Protein AF-A0AA86SKH6-F1 (afdb_monomer)

Mean predicted aligned error: 12.09 Å

Organism: NCBI:txid92480

InterPro domains:
  IPR017853 Glycoside hydrolase superfamily [SSF51445] (15-190)

Structure (mmCIF, N/CA/C/O backbone):
data_AF-A0AA86SKH6-F1
#
_entry.id   AF-A0AA86SKH6-F1
#
loop_
_atom_site.group_PDB
_atom_site.id
_atom_site.type_symbol
_atom_site.label_atom_id
_atom_site.label_alt_id
_atom_site.label_comp_id
_atom_site.label_asym_id
_atom_site.label_entity_id
_atom_site.label_seq_id
_atom_site.pdbx_PDB_ins_code
_atom_site.Cartn_x
_atom_site.Cartn_y
_atom_site.Cartn_z
_atom_site.occupancy
_atom_site.B_iso_or_equiv
_atom_site.auth_seq_id
_atom_site.auth_comp_id
_atom_site.auth_asym_id
_atom_site.auth_atom_id
_atom_site.pdbx_PDB_model_num
ATOM 1 N N . MET A 1 1 ? -22.813 37.658 36.573 1.00 31.59 1 MET A N 1
ATOM 2 C CA . MET A 1 1 ? -22.778 36.331 37.228 1.00 31.59 1 MET A CA 1
ATOM 3 C C . MET A 1 1 ? -23.799 35.425 36.546 1.00 31.59 1 MET A C 1
ATOM 5 O O . MET A 1 1 ? -24.865 35.924 36.220 1.00 31.59 1 MET A O 1
ATOM 9 N N . ALA A 1 2 ? -23.434 34.144 36.385 1.00 27.92 2 ALA A N 1
ATOM 10 C CA . ALA A 1 2 ? -24.181 32.979 35.869 1.00 27.92 2 ALA A CA 1
ATOM 11 C C . ALA A 1 2 ? -24.250 32.728 34.332 1.00 27.92 2 ALA A C 1
ATOM 13 O O . ALA A 1 2 ? -24.636 33.584 33.546 1.00 27.92 2 ALA A O 1
ATOM 14 N N . LYS A 1 3 ? -23.859 31.493 33.968 1.00 25.16 3 LYS A N 1
ATOM 15 C CA . LYS A 1 3 ? -23.898 30.713 32.697 1.00 25.16 3 LYS A CA 1
ATOM 16 C C . LYS A 1 3 ? -24.824 29.481 32.986 1.00 25.16 3 LYS A C 1
ATOM 18 O O . LYS A 1 3 ? -25.046 29.240 34.172 1.00 25.16 3 LYS A O 1
ATOM 23 N N . PRO A 1 4 ? -25.119 28.527 32.071 1.00 53.44 4 PRO A N 1
ATOM 24 C CA . PRO A 1 4 ? -25.776 28.539 30.746 1.00 53.44 4 PRO A CA 1
ATOM 25 C C . PRO A 1 4 ? -26.903 27.456 30.615 1.00 53.44 4 PRO A C 1
ATOM 27 O O . PRO A 1 4 ? -27.043 26.610 31.489 1.00 53.44 4 PRO A O 1
ATOM 30 N N . GLN A 1 5 ? -27.657 27.417 29.503 1.00 28.27 5 GLN A N 1
ATOM 31 C CA . GLN A 1 5 ? -28.423 26.259 28.957 1.00 28.27 5 GLN A CA 1
ATOM 32 C C . GLN A 1 5 ? -29.084 26.731 27.641 1.00 28.27 5 GLN A C 1
ATOM 34 O O . GLN A 1 5 ? -29.619 27.830 27.622 1.00 28.27 5 GLN A O 1
ATOM 39 N N . GLY A 1 6 ? -29.110 26.050 26.497 1.00 26.70 6 GLY A N 1
ATOM 40 C CA . GLY A 1 6 ? -28.497 24.829 25.993 1.00 26.70 6 GLY A CA 1
ATOM 41 C C . GLY A 1 6 ? -28.597 24.901 24.458 1.00 26.70 6 GLY A C 1
ATOM 42 O O . GLY A 1 6 ? -29.575 25.418 23.922 1.00 26.70 6 GLY A O 1
ATOM 43 N N . SER A 1 7 ? -27.559 24.466 23.749 1.00 29.28 7 SER A N 1
ATOM 44 C CA . SER A 1 7 ? -27.509 24.451 22.286 1.00 29.28 7 SER A CA 1
ATOM 45 C C . SER A 1 7 ? -28.229 23.214 21.750 1.00 29.28 7 SER A C 1
ATOM 47 O O . SER A 1 7 ? -27.667 22.119 21.768 1.00 29.28 7 SER A O 1
ATOM 49 N N . THR A 1 8 ? -29.451 23.377 21.251 1.00 25.14 8 THR A N 1
ATOM 50 C CA . THR A 1 8 ? -30.013 22.451 20.266 1.00 25.14 8 THR A CA 1
ATOM 51 C C . THR A 1 8 ? -29.427 22.822 18.910 1.00 25.14 8 THR A C 1
ATOM 53 O O . THR A 1 8 ? -29.878 23.763 18.262 1.00 25.14 8 THR A O 1
ATOM 56 N N . TRP A 1 9 ? -28.382 22.108 18.495 1.00 27.41 9 TRP A N 1
ATOM 57 C CA . TRP A 1 9 ? -28.025 22.044 17.083 1.00 27.41 9 TRP A CA 1
ATOM 58 C C . TRP A 1 9 ? -29.103 21.204 16.399 1.00 27.41 9 TRP A C 1
ATOM 60 O O . TRP A 1 9 ? -29.008 19.980 16.345 1.00 27.41 9 TRP A O 1
ATOM 70 N N . GLU A 1 10 ? -30.168 21.854 15.933 1.00 26.39 10 GLU A N 1
ATOM 71 C CA . GLU A 1 10 ? -30.998 21.277 14.883 1.00 26.39 10 GLU A CA 1
ATOM 72 C C . GLU A 1 10 ? -30.096 21.133 13.660 1.00 26.39 10 GLU A C 1
ATOM 74 O O . GLU A 1 10 ? -29.759 22.100 12.976 1.00 26.39 10 GLU A O 1
ATOM 79 N N . ALA A 1 11 ? -29.620 19.907 13.451 1.00 26.59 11 ALA A N 1
ATOM 80 C CA . ALA A 1 11 ? -28.979 19.521 12.217 1.00 26.59 11 ALA A CA 1
ATOM 81 C C . ALA A 1 11 ? -29.963 19.820 11.084 1.00 26.59 11 ALA A C 1
ATOM 83 O O . ALA A 1 11 ? -31.058 19.257 11.032 1.00 26.59 11 ALA A O 1
ATOM 84 N N . ILE A 1 12 ? -29.571 20.717 10.183 1.00 30.25 12 ILE A N 1
ATOM 85 C CA . ILE A 1 12 ? -30.206 20.845 8.880 1.00 30.25 12 ILE A CA 1
ATOM 86 C C . ILE A 1 12 ? -30.081 19.466 8.226 1.00 30.25 12 ILE A C 1
ATOM 88 O O . ILE A 1 12 ? -29.006 19.064 7.785 1.00 30.25 12 ILE A O 1
ATOM 92 N N . VAL A 1 13 ? -31.177 18.710 8.215 1.00 42.34 13 VAL A N 1
ATOM 93 C CA . VAL A 1 13 ? -31.320 17.505 7.401 1.00 42.34 13 VAL A CA 1
ATOM 94 C C . VAL A 1 13 ? -31.318 17.981 5.948 1.00 42.34 13 VAL A C 1
ATOM 96 O O . VAL A 1 13 ? -32.333 18.442 5.434 1.00 42.34 13 VAL A O 1
ATOM 99 N N . GLY A 1 14 ? -30.145 17.952 5.317 1.00 35.25 14 GLY A N 1
ATOM 100 C CA . GLY A 1 14 ? -29.931 18.511 3.984 1.00 35.25 14 GLY A CA 1
ATOM 101 C C . GLY A 1 14 ? -28.543 18.188 3.439 1.00 35.25 14 GLY A C 1
ATOM 102 O O . GLY A 1 14 ? -27.719 19.086 3.338 1.00 35.25 14 GLY A O 1
ATOM 103 N N . ALA A 1 15 ? -28.347 16.904 3.108 1.00 39.19 15 ALA A N 1
ATOM 104 C CA . ALA A 1 15 ? -27.195 16.224 2.490 1.00 39.19 15 ALA A CA 1
ATOM 105 C C . ALA A 1 15 ? -26.604 15.187 3.453 1.00 39.19 15 ALA A C 1
ATOM 107 O O . ALA A 1 15 ? -25.668 15.458 4.202 1.00 39.19 15 ALA A O 1
ATOM 108 N N . GLY A 1 16 ? -27.173 13.976 3.442 1.00 42.72 16 GLY A N 1
ATOM 109 C CA . GLY A 1 16 ? -26.454 12.817 3.964 1.00 42.72 16 GLY A CA 1
ATOM 110 C C . GLY A 1 16 ? -25.074 12.768 3.311 1.00 42.72 16 GLY A C 1
ATOM 111 O O . GLY A 1 16 ? -24.949 13.103 2.134 1.00 42.72 16 GLY A O 1
ATOM 112 N N . ASN A 1 17 ? -24.054 12.429 4.095 1.00 55.75 17 ASN A N 1
ATOM 113 C CA . ASN A 1 17 ? -22.687 12.213 3.641 1.00 55.75 17 ASN A CA 1
ATOM 114 C C . ASN A 1 17 ? -22.670 11.551 2.249 1.00 55.75 17 ASN A C 1
ATOM 116 O O . ASN A 1 17 ? -23.008 10.378 2.116 1.00 55.75 17 ASN A O 1
ATOM 120 N N . LEU A 1 18 ? -22.308 12.310 1.211 1.00 65.25 18 LEU A N 1
ATOM 121 C CA . LEU A 1 18 ? -22.389 11.844 -0.176 1.00 65.25 18 LEU A CA 1
ATOM 122 C C . LEU A 1 18 ? -21.490 10.625 -0.435 1.00 65.25 18 LEU A C 1
ATOM 124 O O . LEU A 1 18 ? -21.747 9.888 -1.378 1.00 65.25 18 LEU A O 1
ATOM 128 N N . CYS A 1 19 ? -20.490 10.373 0.415 1.00 81.19 19 CYS A N 1
ATOM 129 C CA . CYS A 1 19 ? -19.577 9.241 0.283 1.00 81.19 19 CYS A CA 1
ATOM 130 C C . CYS A 1 19 ? -20.069 7.970 0.986 1.00 81.19 19 CYS A C 1
ATOM 132 O O . CYS A 1 19 ? -19.561 6.893 0.685 1.00 81.19 19 CYS A O 1
ATOM 134 N N . SER A 1 20 ? -21.084 8.033 1.862 1.00 84.25 20 SER A N 1
ATOM 135 C CA . SER A 1 20 ? -21.653 6.810 2.453 1.00 84.25 20 SER A CA 1
ATOM 136 C C . SER A 1 20 ? -22.392 5.949 1.425 1.00 84.25 20 SER A C 1
ATOM 138 O O . SER A 1 20 ? -22.657 4.780 1.681 1.00 84.25 20 SER A O 1
ATOM 140 N N . ILE A 1 21 ? -22.687 6.496 0.239 1.00 81.44 21 ILE A N 1
ATOM 141 C CA . ILE A 1 21 ? -23.193 5.726 -0.906 1.00 81.44 21 ILE A CA 1
ATOM 142 C C . ILE A 1 21 ? -22.227 4.602 -1.323 1.00 81.44 21 ILE A C 1
ATOM 144 O O . ILE A 1 21 ? -22.669 3.555 -1.802 1.00 81.44 21 ILE A O 1
ATOM 148 N N . LEU A 1 22 ? -20.924 4.788 -1.067 1.00 84.06 22 LEU A N 1
ATOM 149 C CA . LEU A 1 22 ? -19.873 3.826 -1.393 1.00 84.06 22 LEU A CA 1
ATOM 150 C C . LEU A 1 22 ? -19.924 2.571 -0.514 1.00 84.06 22 LEU A C 1
ATOM 152 O O . LEU A 1 22 ? -19.317 1.572 -0.882 1.00 84.06 22 LEU A O 1
ATOM 156 N N . GLU A 1 23 ? -20.664 2.564 0.604 1.00 87.56 23 GLU A N 1
ATOM 157 C CA . GLU A 1 23 ? -20.784 1.397 1.495 1.00 87.56 23 GLU A CA 1
ATOM 158 C C . GLU A 1 23 ? -21.165 0.125 0.722 1.00 87.56 23 GLU A C 1
ATOM 160 O O . GLU A 1 23 ? -20.566 -0.939 0.907 1.00 87.56 23 GLU A O 1
ATOM 165 N N . SER A 1 24 ? -22.141 0.245 -0.184 1.00 85.31 24 SER A N 1
ATOM 166 C CA . SER A 1 24 ? -22.633 -0.877 -0.989 1.00 85.31 24 SER A CA 1
ATOM 167 C C . SER A 1 24 ? -21.603 -1.375 -2.007 1.00 85.31 24 SER A C 1
ATOM 169 O O . SER A 1 24 ? -21.463 -2.583 -2.199 1.00 85.31 24 SER A O 1
ATOM 171 N N . GLU A 1 25 ? -20.839 -0.462 -2.607 1.00 83.44 25 GLU A N 1
ATOM 172 C CA . GLU A 1 25 ? -19.782 -0.776 -3.569 1.00 83.44 25 GLU A CA 1
ATOM 173 C C . GLU A 1 25 ? -18.590 -1.433 -2.870 1.00 83.44 25 GLU A C 1
ATOM 175 O O . GLU A 1 25 ? -18.125 -2.484 -3.305 1.00 83.44 25 GLU A O 1
ATOM 180 N N . ILE A 1 26 ? -18.159 -0.886 -1.731 1.00 84.44 26 ILE A N 1
ATOM 181 C CA . ILE A 1 26 ? -17.094 -1.446 -0.888 1.00 84.44 26 ILE A CA 1
ATOM 182 C C . ILE A 1 26 ? -17.461 -2.868 -0.464 1.00 84.44 26 ILE A C 1
ATOM 184 O O . ILE A 1 26 ? -16.681 -3.800 -0.673 1.00 84.44 26 ILE A O 1
ATOM 188 N N . THR A 1 27 ? -18.673 -3.050 0.068 1.00 87.69 27 THR A N 1
ATOM 189 C CA . THR A 1 27 ? -19.174 -4.367 0.483 1.00 87.69 27 THR A CA 1
ATOM 190 C C . THR A 1 27 ? -19.193 -5.333 -0.696 1.00 87.69 27 THR A C 1
ATOM 192 O O . THR A 1 27 ? -18.753 -6.476 -0.572 1.00 87.69 27 THR A O 1
ATOM 195 N N . TYR A 1 28 ? -19.649 -4.879 -1.866 1.00 83.06 28 TYR A N 1
ATOM 196 C CA . TYR A 1 28 ? -19.617 -5.685 -3.077 1.00 83.06 28 TYR A CA 1
ATOM 197 C C . TYR A 1 28 ? -18.186 -6.111 -3.435 1.00 83.06 28 TYR A C 1
ATOM 199 O O . TYR A 1 28 ? -17.947 -7.314 -3.547 1.00 83.06 28 TYR A O 1
ATOM 207 N N . CYS A 1 29 ? -17.217 -5.192 -3.529 1.00 81.56 29 CYS A N 1
ATOM 208 C CA . CYS A 1 29 ? -15.832 -5.540 -3.878 1.00 81.56 29 CYS A CA 1
ATOM 209 C C . CYS A 1 29 ? -15.240 -6.545 -2.862 1.00 81.56 29 CYS A C 1
ATOM 211 O O . CYS A 1 29 ? -14.670 -7.566 -3.260 1.00 81.56 29 C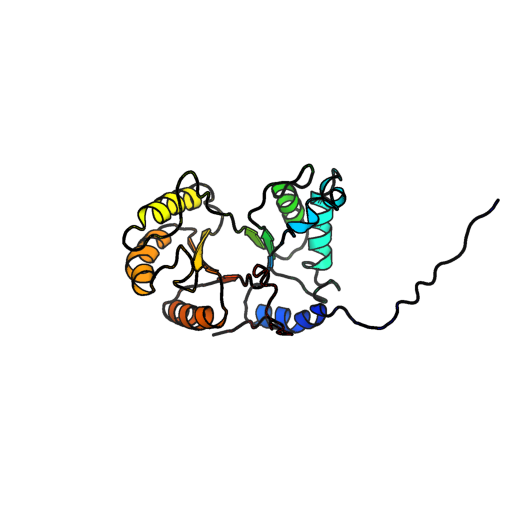YS A O 1
ATOM 213 N N . GLN A 1 30 ? -15.498 -6.359 -1.564 1.00 87.25 30 GLN A N 1
ATOM 214 C CA . GLN A 1 30 ? -15.071 -7.294 -0.515 1.00 87.25 30 GLN A CA 1
ATOM 215 C C . GLN A 1 30 ? -15.710 -8.687 -0.649 1.00 87.25 30 GLN A C 1
ATOM 217 O O . GLN A 1 30 ? -15.017 -9.696 -0.491 1.00 87.25 30 GLN A O 1
ATOM 222 N N . THR A 1 31 ? -16.996 -8.790 -1.020 1.00 86.12 31 THR A N 1
ATOM 223 C CA . THR A 1 31 ? -17.644 -10.098 -1.287 1.00 86.12 31 THR A CA 1
ATOM 224 C C . THR A 1 31 ? -17.013 -10.833 -2.469 1.00 86.12 31 THR A C 1
ATOM 226 O O . THR A 1 31 ? -16.999 -12.064 -2.500 1.00 86.12 31 THR A O 1
ATOM 229 N N . GLN A 1 32 ? -16.431 -10.086 -3.409 1.00 83.75 32 GLN A N 1
ATOM 230 C CA . GLN A 1 32 ? -15.678 -10.613 -4.548 1.00 83.75 32 GLN A CA 1
ATOM 231 C C . GLN A 1 32 ? -14.202 -10.874 -4.216 1.00 83.75 32 GLN A C 1
ATOM 233 O O . GLN A 1 32 ? -13.407 -11.149 -5.111 1.00 83.75 32 GLN A O 1
ATOM 238 N N . LYS A 1 33 ? -13.830 -10.836 -2.928 1.00 83.75 33 LYS A N 1
ATOM 239 C CA . LYS A 1 33 ? -12.462 -11.034 -2.423 1.00 83.75 33 LYS A CA 1
ATOM 240 C C . LYS A 1 33 ? -11.469 -9.965 -2.893 1.00 83.75 33 LYS A C 1
ATOM 242 O O . LYS A 1 33 ? -10.260 -10.186 -2.824 1.00 83.75 33 LYS A O 1
ATOM 247 N N . VAL A 1 34 ? -11.964 -8.808 -3.329 1.00 81.56 34 VAL A N 1
ATOM 248 C CA . VAL A 1 34 ? -11.144 -7.625 -3.590 1.00 81.56 34 VAL A CA 1
ATOM 249 C C . VAL A 1 34 ? -10.966 -6.884 -2.274 1.00 81.56 34 VAL A C 1
ATOM 251 O O . VAL A 1 34 ? -11.941 -6.541 -1.611 1.00 81.56 34 VAL A O 1
ATOM 254 N N . LYS A 1 35 ? -9.713 -6.646 -1.891 1.00 84.75 35 LYS A N 1
ATOM 255 C CA . LYS A 1 35 ? -9.405 -5.873 -0.689 1.00 84.75 35 LYS A CA 1
ATOM 256 C C . LYS A 1 35 ? -9.519 -4.386 -0.989 1.00 84.75 35 LYS A C 1
ATOM 258 O O . LYS A 1 35 ? -8.980 -3.929 -1.995 1.00 84.75 35 LYS A O 1
ATOM 263 N N . VAL A 1 36 ? -10.158 -3.639 -0.100 1.00 86.19 36 VAL A N 1
ATOM 264 C CA . VAL A 1 36 ? -10.361 -2.194 -0.244 1.00 86.19 36 VAL A CA 1
ATOM 265 C C . VAL A 1 36 ? -9.563 -1.457 0.824 1.00 86.19 36 VAL A C 1
ATOM 267 O O . VAL A 1 36 ? -9.743 -1.695 2.018 1.00 86.19 36 VAL A O 1
ATOM 270 N N . PHE A 1 37 ? -8.678 -0.563 0.391 1.00 90.88 37 PHE A N 1
ATOM 271 C CA . PHE A 1 37 ? -7.813 0.227 1.264 1.00 90.88 37 PHE A CA 1
ATOM 272 C C . PHE A 1 37 ? -8.212 1.699 1.211 1.00 90.88 37 PHE A C 1
ATOM 274 O O . PHE A 1 37 ? -8.594 2.202 0.155 1.00 90.88 37 PHE A O 1
ATOM 281 N N . LEU A 1 38 ? -8.070 2.401 2.335 1.00 90.56 38 LEU A N 1
ATOM 282 C CA . LEU A 1 38 ? -8.056 3.861 2.341 1.00 90.56 38 LEU A CA 1
ATOM 283 C C . LEU A 1 38 ? -6.618 4.334 2.132 1.00 90.56 38 LEU A C 1
ATOM 285 O O . LEU A 1 38 ? -5.774 4.092 2.992 1.00 90.56 38 LEU A O 1
ATOM 289 N N . SER A 1 39 ? -6.348 5.024 1.025 1.00 86.31 39 SER A N 1
ATOM 290 C CA . SER A 1 39 ? -5.066 5.704 0.822 1.00 86.31 39 SER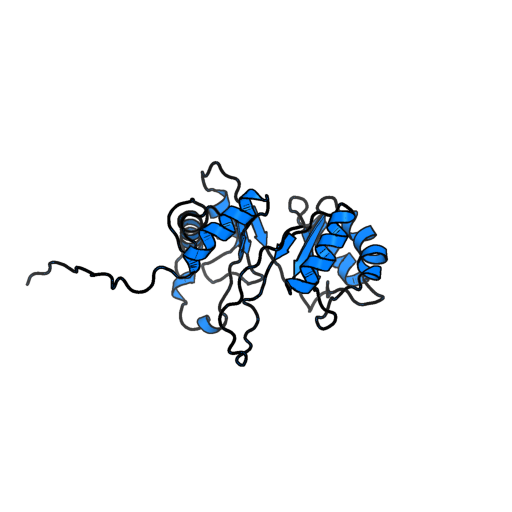 A CA 1
ATOM 291 C C . SER A 1 39 ? -5.118 7.098 1.433 1.00 86.31 39 SER A C 1
ATOM 293 O O . SER A 1 39 ? -6.021 7.886 1.138 1.00 86.31 39 SER A O 1
ATOM 295 N N . LEU A 1 40 ? -4.178 7.389 2.329 1.00 82.69 40 LEU A N 1
ATOM 296 C CA . LEU A 1 40 ? -4.082 8.696 2.962 1.00 82.69 40 LEU A CA 1
ATOM 297 C C . LEU A 1 40 ? -3.425 9.669 1.977 1.00 82.69 40 LEU A C 1
ATOM 299 O O . LEU A 1 40 ? -2.292 9.479 1.550 1.00 82.69 40 LEU A O 1
ATOM 303 N N . GLY A 1 41 ? -4.139 10.728 1.607 1.00 70.25 41 GLY A N 1
ATOM 304 C CA . GLY A 1 41 ? -3.583 11.844 0.844 1.00 70.25 41 GLY A CA 1
ATOM 305 C C . GLY A 1 41 ? -3.092 12.960 1.765 1.00 70.25 41 GLY A C 1
ATOM 306 O O . GLY A 1 41 ? -3.642 13.163 2.846 1.00 70.25 41 GLY A O 1
ATOM 307 N N . ILE A 1 42 ? -2.098 13.730 1.316 1.00 59.62 42 ILE A N 1
ATOM 308 C CA . ILE A 1 42 ? -1.807 15.049 1.892 1.00 59.62 42 ILE A CA 1
ATOM 309 C C . ILE A 1 42 ? -2.201 16.117 0.878 1.00 59.62 42 ILE A C 1
ATOM 311 O O . ILE A 1 42 ? -1.692 16.138 -0.244 1.00 59.62 42 ILE A O 1
ATOM 315 N N . ASP A 1 43 ? -3.053 17.046 1.301 1.00 56.97 43 ASP A N 1
ATOM 316 C CA . ASP A 1 43 ? -3.283 18.285 0.568 1.00 56.97 43 ASP A CA 1
ATOM 317 C C . ASP A 1 43 ? -2.082 19.226 0.765 1.00 56.97 43 ASP A C 1
ATOM 319 O O . ASP A 1 43 ? -1.881 19.809 1.835 1.00 56.97 43 ASP A O 1
ATOM 323 N N . ARG A 1 44 ? -1.266 19.380 -0.285 1.00 49.94 44 ARG A N 1
ATOM 324 C CA . ARG A 1 44 ? -0.089 20.266 -0.275 1.00 49.94 44 ARG A CA 1
ATOM 325 C C . ARG A 1 44 ? -0.445 21.749 -0.124 1.00 49.94 44 ARG A C 1
ATOM 327 O O . ARG A 1 44 ? 0.448 22.535 0.181 1.00 49.94 44 ARG A O 1
ATOM 334 N N . THR A 1 45 ? -1.703 22.149 -0.320 1.00 47.25 45 THR A N 1
ATOM 335 C CA . THR A 1 45 ? -2.145 23.543 -0.136 1.00 47.25 45 THR A CA 1
ATOM 336 C C . THR A 1 45 ? -2.428 23.890 1.328 1.00 47.25 45 THR A C 1
ATOM 338 O O . THR A 1 45 ? -2.390 25.063 1.693 1.00 47.25 45 THR A O 1
ATOM 341 N N . LEU A 1 46 ? -2.599 22.887 2.199 1.00 48.94 46 LEU A N 1
ATOM 342 C CA . LEU A 1 46 ? -2.809 23.067 3.642 1.00 48.94 46 LEU A CA 1
ATOM 343 C C . LEU A 1 46 ? -1.506 23.194 4.447 1.00 48.94 46 LEU A C 1
ATOM 345 O O . LEU A 1 46 ? -1.553 23.294 5.676 1.00 48.94 46 LEU A O 1
ATOM 349 N N . SER A 1 47 ? -0.344 23.241 3.780 1.00 46.56 47 SER A N 1
ATOM 350 C CA . SER A 1 47 ? 0.972 23.294 4.438 1.00 46.56 47 SER A CA 1
ATOM 351 C C . SER A 1 47 ? 1.205 24.557 5.283 1.00 46.56 47 SER A C 1
ATOM 353 O O . SER A 1 47 ? 2.211 24.631 5.984 1.00 46.56 47 SER A O 1
ATOM 355 N N . THR A 1 48 ? 0.325 25.562 5.217 1.00 41.66 48 THR A N 1
ATOM 356 C CA . THR A 1 48 ? 0.497 26.841 5.925 1.00 41.66 48 THR A CA 1
ATOM 357 C C . THR A 1 48 ? -0.590 27.156 6.952 1.00 41.66 48 THR A C 1
ATOM 359 O O . THR A 1 48 ? -0.407 28.102 7.716 1.00 41.66 48 THR A O 1
ATOM 362 N N . THR A 1 49 ? -1.690 26.394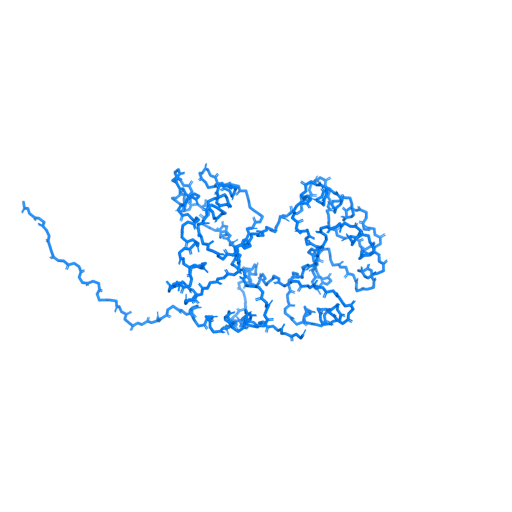 7.034 1.00 41.25 49 THR A N 1
ATOM 363 C CA . THR A 1 49 ? -2.839 26.786 7.882 1.00 41.25 49 THR A CA 1
ATOM 364 C C . THR A 1 49 ? -3.283 25.767 8.927 1.00 41.25 49 THR A C 1
ATOM 366 O O . THR A 1 49 ? -3.952 26.175 9.872 1.00 41.25 49 THR A O 1
ATOM 369 N N . ASN A 1 50 ? -2.882 24.491 8.846 1.00 48.25 50 ASN A N 1
ATOM 370 C CA . ASN A 1 50 ? -3.283 23.470 9.827 1.00 48.25 50 ASN A CA 1
ATOM 371 C C . ASN A 1 50 ? -2.094 22.793 10.527 1.00 48.25 50 ASN A C 1
ATOM 373 O O . ASN A 1 50 ? -2.079 21.574 10.699 1.00 48.25 50 ASN A O 1
ATOM 377 N N . SER A 1 51 ? -1.146 23.589 11.030 1.00 50.72 51 SER A N 1
ATOM 378 C CA . SER A 1 51 ? -0.125 23.125 11.986 1.00 50.72 51 SER A CA 1
ATOM 379 C C . SER A 1 51 ? -0.721 22.379 13.193 1.00 50.72 51 SER A C 1
ATOM 381 O O . SER A 1 51 ? -0.032 21.593 13.822 1.00 50.72 51 SER A O 1
ATOM 383 N N . ASN A 1 52 ? -2.015 22.541 13.487 1.00 51.94 52 ASN A N 1
ATOM 384 C CA . ASN A 1 52 ? -2.688 21.897 14.615 1.00 51.94 52 ASN A CA 1
ATOM 385 C C . ASN A 1 52 ? -2.858 20.369 14.509 1.00 51.94 52 ASN A C 1
ATOM 387 O O . ASN A 1 52 ? -2.972 19.730 15.551 1.00 51.94 52 ASN A O 1
ATOM 391 N N . LEU A 1 53 ? -2.880 19.767 13.310 1.00 54.41 53 LEU A N 1
ATOM 392 C CA . LEU A 1 53 ? -3.044 18.303 13.171 1.00 54.41 53 LEU A CA 1
ATOM 393 C C . LEU A 1 53 ? -1.774 17.530 13.550 1.00 54.41 53 LEU A C 1
ATOM 395 O O . LEU A 1 53 ? -1.867 16.397 14.004 1.00 54.41 53 LEU A O 1
ATOM 399 N N . THR A 1 54 ? -0.605 18.152 13.393 1.00 60.47 54 THR A N 1
ATOM 400 C CA . THR A 1 54 ? 0.707 17.547 13.671 1.00 60.47 54 THR A CA 1
ATOM 401 C C . THR A 1 54 ? 1.456 18.250 14.802 1.00 60.47 54 THR A C 1
ATOM 403 O O . THR A 1 54 ? 2.622 17.946 15.021 1.00 60.47 54 THR A O 1
ATOM 406 N N . ALA A 1 55 ? 0.845 19.231 15.480 1.00 61.22 55 ALA A N 1
ATOM 407 C CA . ALA A 1 55 ? 1.446 19.953 16.611 1.00 61.22 55 ALA A CA 1
ATOM 408 C C . ALA A 1 55 ? 1.175 19.288 17.968 1.00 61.22 55 ALA A C 1
ATOM 410 O O . ALA A 1 55 ? 1.808 19.634 18.962 1.00 61.22 55 ALA A O 1
ATOM 411 N N . SER A 1 56 ? 0.201 18.377 18.037 1.00 75.50 56 SER A N 1
ATOM 412 C CA . SER A 1 56 ? -0.078 17.630 19.261 1.00 75.50 56 SER A CA 1
ATOM 413 C C . SER A 1 56 ? 0.928 16.484 19.409 1.00 75.50 56 SER A C 1
ATOM 415 O O . SER A 1 56 ? 1.101 15.745 18.442 1.00 75.50 56 SER A O 1
ATOM 417 N N . PRO A 1 57 ? 1.519 16.275 20.600 1.00 80.38 57 PRO A N 1
ATOM 418 C CA . PRO A 1 57 ? 2.329 15.088 20.885 1.00 80.38 57 PRO A CA 1
ATOM 419 C C . PRO A 1 57 ? 1.585 13.764 20.654 1.00 80.38 57 PRO A C 1
ATOM 421 O O . PRO A 1 57 ? 2.215 12.751 20.388 1.00 80.38 57 PRO A O 1
ATOM 424 N N . ASP A 1 58 ? 0.248 13.782 20.704 1.00 86.62 58 ASP A N 1
ATOM 425 C CA . ASP A 1 58 ? -0.601 12.600 20.528 1.00 86.62 58 ASP A CA 1
ATOM 426 C C . ASP A 1 58 ? -1.147 12.492 19.088 1.00 86.62 58 ASP A C 1
ATOM 428 O O . ASP A 1 58 ? -2.130 11.794 18.836 1.00 86.62 58 ASP A O 1
ATOM 432 N N . ALA A 1 59 ? -0.589 13.235 18.123 1.00 85.81 59 ALA A N 1
ATOM 433 C CA . ALA A 1 59 ? -1.124 13.306 16.760 1.00 85.81 59 ALA A CA 1
ATOM 434 C C . ALA A 1 59 ? -1.189 11.929 16.079 1.00 85.81 59 ALA A C 1
ATOM 436 O O . ALA A 1 59 ? -2.203 11.606 15.452 1.00 85.81 59 ALA A O 1
ATOM 437 N N . ALA A 1 60 ? -0.146 11.108 16.233 1.00 87.81 60 ALA A N 1
ATOM 438 C CA . ALA A 1 60 ? -0.106 9.765 15.663 1.00 87.81 60 ALA A CA 1
ATOM 439 C C . ALA A 1 60 ? -1.180 8.843 16.264 1.00 87.81 60 ALA A C 1
ATOM 441 O O . ALA A 1 60 ? -1.916 8.183 15.525 1.00 87.81 60 ALA A O 1
ATOM 442 N N . GLU A 1 61 ? -1.326 8.846 17.592 1.00 90.81 61 GLU A N 1
ATOM 443 C CA . GLU A 1 61 ? -2.337 8.048 18.296 1.00 90.81 61 GLU A CA 1
ATOM 444 C C . GLU A 1 61 ? -3.759 8.503 17.943 1.00 90.81 61 GLU A C 1
ATOM 446 O O . GLU A 1 61 ? -4.624 7.681 17.630 1.00 90.81 61 GLU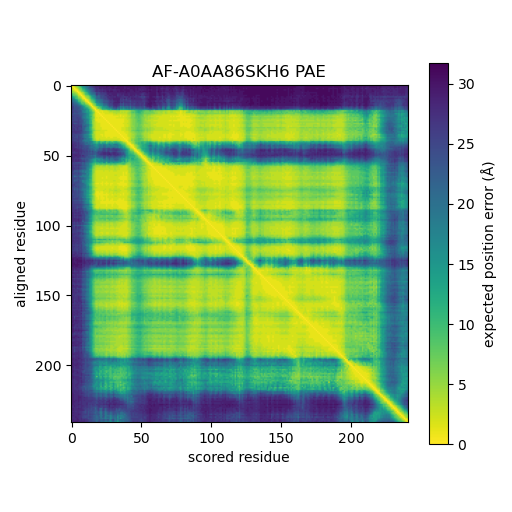 A O 1
ATOM 451 N N . ASN A 1 62 ? -4.001 9.814 17.909 1.00 90.44 62 ASN A N 1
ATOM 452 C CA . ASN A 1 62 ? -5.295 10.375 17.528 1.00 90.44 62 ASN A CA 1
ATOM 453 C C . ASN A 1 62 ? -5.682 9.998 16.093 1.00 90.44 62 ASN A C 1
ATOM 455 O O . ASN A 1 62 ? -6.831 9.620 15.848 1.00 90.44 62 ASN A O 1
ATOM 459 N N . LEU A 1 63 ? -4.738 10.057 15.147 1.00 90.62 63 LEU A N 1
ATOM 460 C CA . LEU A 1 63 ? -4.985 9.631 13.770 1.00 90.62 63 LEU A CA 1
ATOM 461 C C . LEU A 1 63 ? -5.278 8.128 13.696 1.00 90.62 63 LEU A C 1
ATOM 463 O O . LEU A 1 63 ? -6.247 7.727 13.051 1.00 90.62 63 LEU A O 1
ATOM 467 N N . ALA A 1 64 ? -4.486 7.297 14.376 1.00 93.12 64 ALA A N 1
ATOM 468 C CA . ALA A 1 64 ? -4.704 5.853 14.414 1.00 93.12 64 ALA A CA 1
ATOM 469 C C . ALA A 1 64 ? -6.091 5.501 14.976 1.00 93.12 64 ALA A C 1
ATOM 471 O O . ALA A 1 64 ? -6.826 4.730 14.355 1.00 93.12 64 ALA A O 1
ATOM 472 N N . ASN A 1 65 ? -6.488 6.117 16.093 1.00 94.06 65 ASN A N 1
ATOM 473 C CA . ASN A 1 65 ? -7.806 5.927 16.700 1.00 94.06 65 ASN A CA 1
ATOM 474 C C . ASN A 1 65 ? -8.929 6.365 15.758 1.00 94.06 65 ASN A C 1
ATOM 476 O O . ASN A 1 65 ? -9.891 5.624 15.556 1.00 94.06 65 ASN A O 1
ATOM 480 N N . TYR A 1 66 ? -8.776 7.517 15.104 1.00 93.88 66 TYR A N 1
ATOM 481 C CA . TYR A 1 66 ? -9.745 7.989 14.121 1.00 93.88 66 TYR A CA 1
ATOM 482 C C . TYR A 1 66 ? -9.922 6.995 12.963 1.00 93.88 66 TYR A C 1
ATOM 484 O O . TYR A 1 66 ? -11.058 6.663 12.613 1.00 93.88 66 TYR A O 1
ATOM 492 N N . LEU A 1 67 ? -8.825 6.479 12.398 1.00 94.81 67 LEU A N 1
ATOM 493 C CA . LEU A 1 67 ? -8.856 5.491 11.313 1.00 94.81 67 LEU A CA 1
ATOM 494 C C . LEU A 1 67 ? -9.507 4.176 11.760 1.00 94.81 67 LEU A C 1
ATOM 496 O O . LEU A 1 67 ? -10.363 3.629 11.053 1.00 94.81 67 LEU A O 1
ATOM 500 N N . LEU A 1 68 ? -9.148 3.696 12.953 1.00 95.31 68 LEU A N 1
ATOM 501 C CA . LEU A 1 68 ? -9.720 2.493 13.551 1.00 95.31 68 LEU A CA 1
ATOM 502 C C . LEU A 1 68 ? -11.233 2.620 13.725 1.00 95.31 68 LEU A C 1
ATOM 504 O O . LEU A 1 68 ? -11.977 1.732 13.308 1.00 95.31 68 LEU A O 1
ATOM 508 N N . GLU A 1 69 ? -11.696 3.729 14.294 1.00 94.50 69 GLU A N 1
ATOM 509 C CA . GLU A 1 69 ? -13.108 3.950 14.596 1.00 94.50 69 GLU A CA 1
ATOM 510 C C . GLU A 1 69 ? -13.957 4.182 13.349 1.00 94.50 69 GLU A C 1
ATOM 512 O O . GLU A 1 69 ? -15.043 3.612 13.250 1.00 94.50 69 GLU A O 1
ATOM 517 N N . ASN A 1 70 ? -13.472 4.980 12.398 1.00 92.88 70 ASN A N 1
ATOM 518 C CA . ASN A 1 70 ? -14.305 5.510 11.316 1.00 92.88 70 ASN A CA 1
ATOM 519 C C . ASN A 1 70 ? -14.223 4.712 10.010 1.00 92.88 70 ASN A C 1
ATOM 521 O O . ASN A 1 70 ? -15.113 4.847 9.173 1.00 92.88 70 ASN A O 1
ATOM 525 N N . PHE A 1 71 ? -13.178 3.899 9.820 1.00 95.00 71 PHE A N 1
ATOM 526 C CA . PHE A 1 71 ? -12.957 3.178 8.559 1.00 95.00 71 PHE A CA 1
ATOM 527 C C . PHE A 1 71 ? -12.712 1.677 8.732 1.00 95.00 71 PHE A C 1
ATOM 529 O O . PHE A 1 71 ? -12.938 0.910 7.797 1.00 95.00 71 PHE A O 1
ATOM 536 N N . LEU A 1 72 ? -12.251 1.231 9.906 1.00 96.00 72 LEU A N 1
ATOM 537 C CA . LEU A 1 72 ? -11.820 -0.158 10.115 1.00 96.00 72 LEU A CA 1
ATOM 538 C C . LEU A 1 72 ? -12.730 -0.959 11.060 1.00 96.00 72 LEU A C 1
ATOM 540 O O . LEU A 1 72 ? -12.531 -2.175 11.170 1.00 96.00 72 LEU A O 1
ATOM 544 N N . SER A 1 73 ? -13.702 -0.309 11.716 1.00 94.12 73 SER A N 1
ATOM 545 C CA . SER A 1 73 ? -14.521 -0.896 12.789 1.00 94.12 73 SER A CA 1
ATOM 546 C C . SER A 1 73 ? -15.872 -1.479 12.354 1.00 94.12 73 SER A C 1
ATOM 548 O O . SER A 1 73 ? -16.469 -2.227 13.129 1.00 94.12 73 SER A O 1
ATOM 550 N N . GLY A 1 74 ? -16.395 -1.115 11.176 1.00 93.69 74 GLY A N 1
ATOM 551 C CA . GLY A 1 74 ? -17.761 -1.465 10.756 1.00 93.69 74 GLY A CA 1
ATOM 552 C C . GLY A 1 74 ? -18.849 -0.573 11.353 1.00 93.69 74 GLY A C 1
ATOM 553 O O . GLY A 1 74 ? -20.029 -0.783 11.081 1.00 93.69 74 GLY A O 1
ATOM 554 N N . LYS A 1 75 ? -18.478 0.414 12.174 1.00 93.00 75 LYS A N 1
ATOM 555 C CA . LYS A 1 75 ? -19.401 1.443 12.661 1.00 93.00 75 LYS A CA 1
ATOM 556 C C . LYS A 1 75 ? -19.640 2.496 11.582 1.00 93.00 75 LYS A C 1
ATOM 558 O O . LYS A 1 75 ? -18.869 2.621 10.637 1.00 93.00 75 LYS A O 1
ATOM 563 N N . SER A 1 76 ? -20.698 3.280 11.772 1.00 93.88 76 SER A N 1
ATOM 564 C CA . SER A 1 76 ? -21.017 4.416 10.909 1.00 93.88 76 SER A CA 1
ATOM 565 C C . SER A 1 76 ? -19.867 5.414 10.881 1.00 93.88 76 SER A C 1
ATOM 567 O O . SER A 1 76 ? -19.543 6.013 11.906 1.00 93.88 76 SER A O 1
ATOM 569 N N . GLY A 1 77 ? -19.316 5.633 9.692 1.00 91.44 77 GLY A N 1
ATOM 570 C CA . GLY A 1 77 ? -18.266 6.608 9.438 1.00 91.44 77 GLY A CA 1
ATOM 571 C C . GLY A 1 77 ? -18.431 7.325 8.092 1.00 91.44 77 GLY A C 1
ATOM 572 O O . GLY A 1 77 ? -19.508 7.301 7.483 1.00 91.44 77 GLY A O 1
ATOM 573 N N . PRO A 1 78 ? -17.363 7.975 7.598 1.00 90.12 78 PRO A N 1
ATOM 574 C CA . PRO A 1 78 ? -17.376 8.738 6.352 1.00 90.12 78 PRO A CA 1
ATOM 575 C C . PRO A 1 78 ? -17.706 7.929 5.088 1.00 90.12 78 PRO A C 1
ATOM 577 O O . PRO A 1 78 ? -18.123 8.510 4.093 1.00 90.12 78 PRO A O 1
ATOM 580 N N . LEU A 1 79 ? -17.557 6.606 5.107 1.00 91.00 79 LEU A N 1
ATOM 581 C CA . LEU A 1 79 ? -17.890 5.733 3.974 1.00 91.00 79 LEU A CA 1
ATOM 582 C C . LEU A 1 79 ? -19.084 4.818 4.276 1.00 91.00 79 LEU A C 1
ATOM 584 O O . LEU A 1 79 ? -19.272 3.809 3.607 1.00 91.00 79 LEU A O 1
ATOM 588 N N . GLY A 1 80 ? -19.887 5.173 5.284 1.00 90.50 80 GLY A N 1
ATOM 589 C CA . GLY A 1 80 ? -20.948 4.318 5.811 1.00 90.50 80 GLY A CA 1
ATOM 590 C C . GLY A 1 80 ? -20.429 3.325 6.854 1.00 90.50 80 GLY A C 1
ATOM 591 O O . GLY A 1 80 ? -19.405 3.565 7.495 1.00 90.50 80 GLY A O 1
ATOM 592 N N . ASN A 1 81 ? -21.153 2.228 7.048 1.00 95.31 81 ASN A N 1
ATOM 593 C CA . ASN A 1 81 ? -20.862 1.165 8.014 1.00 95.31 81 ASN A CA 1
ATOM 594 C C . ASN A 1 81 ? -19.842 0.157 7.459 1.00 95.31 81 ASN A C 1
ATOM 596 O O . ASN A 1 81 ? -20.139 -1.026 7.286 1.00 95.31 81 ASN A O 1
ATOM 600 N N . VAL A 1 82 ? -18.629 0.618 7.154 1.00 92.44 82 VAL A N 1
ATOM 601 C CA . VAL A 1 82 ? -17.608 -0.205 6.488 1.00 92.44 82 VAL A CA 1
ATOM 602 C C . VAL A 1 82 ? -16.506 -0.678 7.431 1.00 92.44 82 VAL A C 1
ATOM 604 O O . VAL A 1 82 ? -16.145 -0.025 8.410 1.00 92.44 82 VAL A O 1
ATOM 607 N N . SER A 1 83 ? -15.943 -1.841 7.110 1.00 95.75 83 SER A N 1
ATOM 608 C CA . SER A 1 83 ? -14.683 -2.339 7.669 1.00 95.75 83 SER A CA 1
ATOM 609 C C . SER A 1 83 ? -13.687 -2.523 6.529 1.00 95.75 83 SER A C 1
ATOM 611 O O . SER A 1 83 ? -13.587 -3.614 5.969 1.00 95.75 83 SER A O 1
ATOM 613 N N . LEU A 1 84 ? -12.967 -1.462 6.163 1.00 95.62 84 LEU A N 1
ATOM 614 C CA . LEU A 1 84 ? -11.964 -1.515 5.093 1.00 95.62 84 LEU A CA 1
ATOM 615 C C . LEU A 1 84 ? -10.850 -2.510 5.417 1.00 95.62 84 LEU A C 1
ATOM 617 O O . LEU A 1 84 ? -10.494 -2.704 6.578 1.00 95.62 84 LEU A O 1
ATOM 621 N N . ASP A 1 85 ? -10.255 -3.128 4.405 1.00 94.50 85 ASP A N 1
ATOM 622 C CA . ASP A 1 85 ? -9.208 -4.139 4.576 1.00 94.50 85 ASP A CA 1
ATOM 623 C C . ASP A 1 85 ? -7.896 -3.555 5.099 1.00 94.50 85 ASP A C 1
ATOM 625 O O . ASP A 1 85 ? -7.163 -4.245 5.811 1.00 94.50 85 ASP A O 1
ATOM 629 N N . GLY A 1 86 ? -7.613 -2.288 4.805 1.00 94.19 86 GLY A N 1
ATOM 630 C CA . GLY A 1 86 ? -6.352 -1.687 5.201 1.00 94.19 86 GLY A CA 1
ATOM 631 C C . GLY A 1 86 ? -6.232 -0.189 4.986 1.00 94.19 86 GLY A C 1
ATOM 632 O O . GLY A 1 86 ? -7.148 0.468 4.488 1.00 94.19 86 GLY A O 1
ATOM 633 N N . ILE A 1 87 ? -5.067 0.322 5.374 1.00 92.56 87 ILE A N 1
ATOM 634 C CA . ILE A 1 87 ? -4.645 1.714 5.203 1.00 92.56 87 ILE A CA 1
ATOM 635 C C . ILE A 1 87 ? -3.390 1.732 4.333 1.00 92.56 87 ILE A C 1
ATOM 637 O O . ILE A 1 87 ? -2.458 0.962 4.571 1.00 92.56 87 ILE A O 1
ATOM 641 N N . ASP A 1 88 ? -3.383 2.605 3.332 1.00 89.12 88 ASP A N 1
ATOM 642 C CA . ASP A 1 88 ? -2.241 2.859 2.463 1.00 89.12 88 ASP A CA 1
ATOM 643 C C . ASP A 1 88 ? -1.617 4.221 2.790 1.00 89.12 88 ASP A C 1
ATOM 645 O O . ASP A 1 88 ? -2.304 5.246 2.818 1.00 89.12 88 ASP A O 1
ATOM 649 N N . PHE A 1 89 ? -0.316 4.220 3.072 1.00 85.00 89 PHE A N 1
ATOM 650 C CA . PHE A 1 89 ? 0.438 5.400 3.477 1.00 85.00 89 PHE A CA 1
ATOM 651 C C . PHE A 1 89 ? 1.167 6.030 2.278 1.00 85.00 89 PHE A C 1
ATOM 653 O O . PHE A 1 89 ? 1.870 5.335 1.532 1.00 85.00 89 PHE A O 1
ATOM 660 N N . PRO A 1 90 ? 1.049 7.354 2.086 1.00 74.31 90 PRO A N 1
ATOM 661 C CA . PRO A 1 90 ? 1.640 8.039 0.947 1.00 74.31 90 PRO A CA 1
ATOM 662 C C . PRO A 1 90 ? 3.153 8.211 1.121 1.00 74.31 90 PRO A C 1
ATOM 664 O O . PRO A 1 90 ? 3.688 8.188 2.228 1.00 74.31 90 PRO A O 1
ATOM 667 N N . ALA A 1 91 ? 3.854 8.478 0.019 1.00 74.19 91 ALA A N 1
ATOM 668 C CA . ALA A 1 91 ? 5.255 8.898 0.047 1.00 74.19 91 ALA A CA 1
ATOM 669 C C . ALA A 1 91 ? 5.410 10.354 0.495 1.00 74.19 91 ALA A C 1
ATOM 671 O O . ALA A 1 91 ? 5.610 11.263 -0.319 1.00 74.19 91 ALA A O 1
ATOM 672 N N .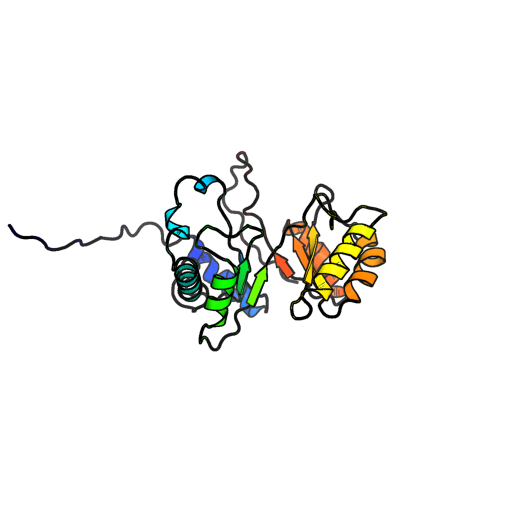 VAL A 1 92 ? 5.318 10.575 1.797 1.00 70.88 92 VAL A N 1
ATOM 673 C CA . VAL A 1 92 ? 5.498 11.885 2.420 1.00 70.88 92 VAL A CA 1
ATOM 674 C C . VAL A 1 92 ? 6.395 11.750 3.640 1.00 70.88 92 VAL A C 1
ATOM 676 O O . VAL A 1 92 ? 6.429 10.705 4.285 1.00 70.88 92 VAL A O 1
ATOM 679 N N . SER A 1 93 ? 7.153 12.803 3.929 1.00 74.31 93 SER A N 1
ATOM 680 C CA . SER A 1 93 ? 7.973 12.859 5.136 1.00 74.31 93 SER A CA 1
ATOM 681 C C . SER A 1 93 ? 7.096 12.948 6.384 1.00 74.31 93 SER A C 1
ATOM 683 O O . SER A 1 93 ? 5.947 13.394 6.312 1.00 74.31 93 SER A O 1
ATOM 685 N N . ASP A 1 94 ? 7.667 12.572 7.524 1.00 77.00 94 ASP A N 1
ATOM 686 C CA . ASP A 1 94 ? 7.069 12.833 8.830 1.00 77.00 94 ASP A CA 1
ATOM 687 C C . ASP A 1 94 ? 6.819 14.332 9.054 1.00 77.00 94 ASP A C 1
ATOM 689 O O . ASP A 1 94 ? 7.511 15.201 8.505 1.00 77.00 94 ASP A O 1
ATOM 693 N N . GLY A 1 95 ? 5.820 14.620 9.886 1.00 75.44 95 GLY A N 1
ATOM 694 C CA . GLY A 1 95 ? 5.601 15.940 10.468 1.00 75.44 95 GLY A CA 1
ATOM 695 C C . GLY A 1 95 ? 6.408 16.142 11.754 1.00 75.44 95 GLY A C 1
ATOM 696 O O . GLY A 1 95 ? 7.193 15.295 12.159 1.00 75.44 95 GLY A O 1
ATOM 697 N N . GLU A 1 96 ? 6.185 17.274 12.425 1.00 75.00 96 GLU A N 1
ATOM 698 C CA . GLU A 1 96 ? 6.867 17.597 13.689 1.00 75.00 96 GLU A CA 1
ATOM 699 C C . GLU A 1 96 ? 6.501 16.641 14.835 1.00 75.00 96 GLU A C 1
ATOM 701 O O . GLU A 1 96 ? 7.388 16.222 15.566 1.00 75.00 96 GLU A O 1
ATOM 706 N N . ASN A 1 97 ? 5.217 16.288 14.977 1.00 77.56 97 ASN A N 1
ATOM 707 C CA . ASN A 1 97 ? 4.743 15.309 15.969 1.00 77.56 97 ASN A CA 1
ATOM 708 C C . ASN A 1 97 ? 3.881 14.198 15.344 1.00 77.56 97 ASN A C 1
ATOM 710 O O . ASN A 1 97 ? 3.225 13.443 16.054 1.00 77.56 97 ASN A O 1
ATOM 714 N N . LEU A 1 98 ? 3.811 14.129 14.011 1.00 83.38 98 LEU A N 1
ATOM 715 C CA . LEU A 1 98 ? 3.115 13.053 13.305 1.00 83.38 98 LEU A CA 1
ATOM 716 C C . LEU A 1 98 ? 4.150 12.208 12.572 1.00 83.38 98 LEU A C 1
ATOM 718 O O . LEU A 1 98 ? 4.558 12.560 11.463 1.00 83.38 98 LEU A O 1
ATOM 722 N N . HIS A 1 99 ? 4.539 11.105 13.202 1.00 85.94 99 HIS A N 1
ATOM 723 C CA . HIS A 1 99 ? 5.456 10.121 12.640 1.00 85.94 99 HIS A CA 1
ATOM 724 C C . HIS A 1 99 ? 4.677 8.919 12.104 1.00 85.94 99 HIS A C 1
ATOM 726 O O . HIS A 1 99 ? 3.791 8.379 12.776 1.00 85.94 99 HIS A O 1
ATOM 732 N N . TRP A 1 100 ? 4.949 8.513 10.862 1.00 87.12 100 TRP A N 1
ATOM 733 C CA . TRP A 1 100 ? 4.157 7.462 10.211 1.00 87.12 100 TRP A CA 1
ATOM 734 C C . TRP A 1 100 ? 4.361 6.078 10.832 1.00 87.12 100 TRP A C 1
ATOM 736 O O . TRP A 1 100 ? 3.434 5.266 10.843 1.00 87.12 100 TRP A O 1
ATOM 746 N N . ASP A 1 101 ? 5.544 5.810 11.379 1.00 90.44 101 ASP A N 1
ATOM 747 C CA . ASP A 1 101 ? 5.854 4.574 12.100 1.00 90.44 101 ASP A CA 1
ATOM 748 C C . ASP A 1 101 ? 5.059 4.446 13.409 1.00 90.44 101 ASP A C 1
ATOM 750 O O . ASP A 1 101 ? 4.587 3.353 13.738 1.00 90.44 101 ASP A O 1
ATOM 754 N N . GLU A 1 102 ? 4.826 5.551 14.116 1.00 92.44 102 GLU A N 1
ATOM 755 C CA . GLU A 1 102 ? 3.965 5.592 15.301 1.00 92.44 102 GLU A CA 1
ATOM 756 C C . GLU A 1 102 ? 2.501 5.305 14.945 1.00 92.44 102 GLU A C 1
ATOM 758 O O . GLU A 1 102 ? 1.856 4.495 15.615 1.00 92.44 102 GLU A O 1
ATOM 763 N N . VAL A 1 103 ? 1.983 5.876 13.848 1.00 91.94 103 VAL A N 1
ATOM 764 C CA . VAL A 1 103 ? 0.616 5.589 13.363 1.00 91.94 103 VAL A CA 1
ATOM 765 C C . VAL A 1 103 ? 0.471 4.106 13.013 1.00 91.94 103 VAL A C 1
ATOM 767 O O . VAL A 1 103 ? -0.489 3.452 13.428 1.00 91.94 103 VAL A O 1
ATOM 770 N N . VAL A 1 104 ? 1.440 3.549 12.281 1.00 93.06 104 VAL A N 1
ATOM 771 C CA . VAL A 1 104 ? 1.496 2.119 11.934 1.00 93.06 104 VAL A CA 1
ATOM 772 C C . VAL A 1 104 ? 1.515 1.251 13.192 1.00 93.06 104 VAL A C 1
ATOM 774 O O . VAL A 1 104 ? 0.762 0.278 13.284 1.00 93.06 104 VAL A O 1
ATOM 777 N N . THR A 1 105 ? 2.337 1.615 14.175 1.00 94.06 105 THR A N 1
ATOM 778 C CA . THR A 1 105 ? 2.465 0.887 15.442 1.00 94.06 105 THR A CA 1
ATOM 779 C C . THR A 1 105 ? 1.160 0.917 16.231 1.00 94.06 105 THR A C 1
ATOM 781 O O . THR A 1 105 ? 0.709 -0.131 16.697 1.00 94.06 105 THR A O 1
ATOM 784 N N . ALA A 1 106 ? 0.512 2.078 16.326 1.00 94.06 106 ALA A N 1
ATOM 785 C CA . ALA A 1 106 ? -0.755 2.243 17.028 1.00 94.06 106 ALA A CA 1
ATOM 786 C C . ALA A 1 106 ? -1.895 1.446 16.368 1.00 94.06 106 ALA A C 1
ATOM 788 O O . ALA A 1 106 ? -2.638 0.748 17.061 1.00 94.06 106 ALA A O 1
ATOM 789 N N . ILE A 1 107 ? -2.003 1.457 15.033 1.00 94.56 107 ILE A N 1
ATOM 790 C CA . ILE A 1 107 ? -2.996 0.634 14.318 1.00 94.56 107 ILE A CA 1
ATOM 791 C C . ILE A 1 107 ? -2.716 -0.861 14.530 1.00 94.56 107 ILE A C 1
ATOM 793 O O . ILE A 1 107 ? -3.644 -1.630 14.783 1.00 94.56 107 ILE A O 1
ATOM 797 N N . ASN A 1 108 ? -1.450 -1.283 14.464 1.00 91.75 108 ASN A N 1
ATOM 798 C CA . ASN A 1 108 ? -1.061 -2.683 14.655 1.00 91.75 108 ASN A CA 1
ATOM 799 C C . ASN A 1 108 ? -1.245 -3.171 16.106 1.00 91.75 108 ASN A C 1
ATOM 801 O O . ASN A 1 108 ? -1.434 -4.363 16.333 1.00 91.75 108 ASN A O 1
ATOM 805 N N . ALA A 1 109 ? -1.225 -2.264 17.087 1.00 92.19 109 ALA A N 1
ATOM 806 C CA . ALA A 1 109 ? -1.538 -2.561 18.485 1.00 92.19 109 ALA A CA 1
ATOM 807 C C . ALA A 1 109 ? -3.048 -2.721 18.753 1.00 92.19 109 ALA A C 1
ATOM 809 O O . ALA A 1 109 ? -3.440 -3.093 19.863 1.00 92.19 109 ALA A O 1
ATOM 810 N N . SER A 1 110 ? -3.905 -2.454 17.760 1.00 87.38 110 SER A N 1
ATOM 811 C CA . SER A 1 110 ? -5.351 -2.627 17.883 1.00 87.38 110 SER A CA 1
ATOM 812 C C . SER A 1 110 ? -5.720 -4.061 18.267 1.00 87.38 110 SER A C 1
ATOM 814 O O . SER A 1 110 ? -5.206 -5.036 17.725 1.00 87.38 110 SER A O 1
ATOM 816 N N . THR A 1 111 ? -6.685 -4.197 19.174 1.00 83.44 111 THR A N 1
ATOM 817 C CA . THR A 1 111 ? -7.190 -5.492 19.654 1.00 83.44 111 THR A CA 1
ATOM 818 C C . THR A 1 111 ? -8.285 -6.078 18.763 1.00 83.44 111 THR A C 1
ATOM 820 O O . THR A 1 111 ? -8.952 -7.044 19.146 1.00 83.44 111 THR A O 1
ATOM 823 N N . THR A 1 112 ? -8.501 -5.505 17.576 1.00 82.31 112 THR A N 1
ATOM 824 C CA . THR A 1 112 ? -9.453 -6.064 16.618 1.00 82.31 112 THR A CA 1
ATOM 825 C C . THR A 1 112 ? -9.056 -7.492 16.240 1.00 82.31 112 THR A C 1
ATOM 827 O O . THR A 1 112 ? -7.903 -7.788 15.939 1.00 82.31 112 THR A O 1
ATOM 830 N N . ALA A 1 113 ? -10.029 -8.405 16.238 1.00 82.69 113 ALA A N 1
ATOM 831 C CA . ALA A 1 113 ? -9.800 -9.788 15.820 1.00 82.69 113 ALA A CA 1
ATOM 832 C C . ALA A 1 113 ? -9.521 -9.904 14.308 1.00 82.69 113 ALA A C 1
ATOM 834 O O . ALA A 1 113 ? -9.052 -10.939 13.831 1.00 82.69 113 ALA A O 1
ATOM 835 N N . ARG A 1 114 ? -9.846 -8.857 13.540 1.00 89.38 114 ARG A N 1
ATOM 836 C CA . ARG A 1 114 ? -9.679 -8.816 12.089 1.00 89.38 114 ARG A CA 1
ATOM 837 C C . ARG A 1 114 ? -8.271 -8.353 11.730 1.00 89.38 114 ARG A C 1
ATOM 839 O O . ARG A 1 114 ? -7.774 -7.371 12.264 1.00 89.38 114 ARG A O 1
ATOM 846 N N . LYS A 1 115 ? -7.662 -9.009 10.744 1.00 91.31 115 LYS A N 1
ATOM 847 C CA . LYS A 1 115 ? -6.398 -8.553 10.164 1.00 91.31 115 LYS A CA 1
ATOM 848 C C . LYS A 1 115 ? -6.597 -7.221 9.432 1.00 91.31 115 LYS A C 1
ATOM 850 O O . LYS A 1 115 ? -7.393 -7.162 8.498 1.00 91.31 115 LYS A O 1
ATOM 855 N N . ILE A 1 116 ? -5.845 -6.199 9.835 1.00 94.81 116 ILE A N 1
ATOM 856 C CA . ILE A 1 116 ? -5.717 -4.928 9.115 1.00 94.81 116 ILE A CA 1
ATOM 857 C C . ILE A 1 116 ? -4.440 -4.997 8.277 1.00 94.81 116 ILE A C 1
ATOM 859 O O . ILE A 1 116 ? -3.372 -5.341 8.786 1.00 94.81 116 ILE A O 1
ATOM 863 N N . TYR A 1 117 ? -4.549 -4.714 6.983 1.00 93.25 117 TYR A N 1
ATOM 864 C CA . TYR A 1 117 ? -3.395 -4.596 6.101 1.00 93.25 117 TYR A CA 1
ATOM 865 C C . TYR A 1 117 ? -2.869 -3.158 6.115 1.00 93.25 117 TYR A C 1
ATOM 867 O O . TYR A 1 117 ? -3.646 -2.208 6.102 1.00 93.25 117 TYR A O 1
ATOM 875 N N . LEU A 1 118 ? -1.550 -3.000 6.123 1.00 93.19 118 LEU A N 1
ATOM 876 C CA . LEU A 1 118 ? -0.888 -1.704 6.005 1.00 93.19 118 LEU A CA 1
ATOM 877 C C . LEU A 1 118 ? -0.001 -1.757 4.763 1.00 93.19 118 LEU A C 1
ATOM 879 O O . LEU A 1 118 ? 0.763 -2.713 4.601 1.00 93.19 118 LEU A O 1
ATOM 883 N N . SER A 1 119 ? -0.138 -0.777 3.878 1.00 91.25 119 SER A N 1
ATOM 884 C CA . SER A 1 119 ? 0.688 -0.635 2.676 1.00 91.25 119 SER A CA 1
ATOM 885 C C . SER A 1 119 ? 1.313 0.749 2.622 1.00 91.25 119 SER A C 1
ATOM 887 O O . SER A 1 119 ? 0.889 1.662 3.322 1.00 91.25 119 SER A O 1
ATOM 889 N N . ALA A 1 120 ? 2.351 0.897 1.811 1.00 86.81 120 ALA A N 1
ATOM 890 C CA . ALA A 1 120 ? 2.952 2.188 1.543 1.00 86.81 120 ALA A CA 1
ATOM 891 C C . ALA A 1 120 ? 3.323 2.271 0.067 1.00 86.81 120 ALA A C 1
ATOM 893 O O . ALA A 1 120 ? 3.710 1.267 -0.538 1.00 86.81 120 ALA A O 1
ATOM 894 N N . ALA A 1 121 ? 3.269 3.480 -0.483 1.00 82.44 121 ALA A N 1
ATOM 895 C CA . ALA A 1 121 ? 3.634 3.758 -1.866 1.00 82.44 121 ALA A CA 1
ATOM 896 C C . ALA A 1 121 ? 4.874 4.669 -1.934 1.00 82.44 121 ALA A C 1
ATOM 898 O O . ALA A 1 121 ? 4.748 5.811 -2.384 1.00 82.44 121 ALA A O 1
ATOM 899 N N . PRO A 1 122 ? 6.063 4.220 -1.465 1.00 78.81 122 PRO A N 1
ATOM 900 C CA . PRO A 1 122 ? 7.263 5.050 -1.418 1.00 78.81 122 PRO A CA 1
ATOM 901 C C . PRO A 1 122 ? 7.652 5.548 -2.815 1.00 78.81 122 PRO A C 1
ATOM 903 O O . PRO A 1 122 ? 7.616 4.806 -3.798 1.00 78.81 122 PRO A O 1
ATOM 906 N N . ILE A 1 123 ? 8.055 6.819 -2.903 1.00 72.38 123 ILE A N 1
ATOM 907 C CA . ILE A 1 123 ? 8.610 7.367 -4.137 1.00 72.38 123 ILE A CA 1
ATOM 908 C C . ILE A 1 123 ? 10.053 6.907 -4.258 1.00 72.38 123 ILE A C 1
ATOM 910 O O . ILE A 1 123 ? 10.855 6.962 -3.329 1.00 72.38 123 ILE A O 1
ATOM 914 N N . CYS A 1 124 ? 10.381 6.524 -5.474 1.00 67.69 124 CYS A N 1
ATOM 915 C CA . CYS A 1 124 ? 11.734 6.309 -5.901 1.00 67.69 124 CYS A CA 1
ATOM 916 C C . CYS A 1 124 ? 12.547 7.606 -5.917 1.00 67.69 124 CYS A C 1
ATOM 918 O O . CYS A 1 124 ? 12.212 8.538 -6.653 1.00 67.69 124 CYS A O 1
ATOM 920 N N . PHE A 1 125 ? 13.619 7.692 -5.131 1.00 56.56 125 PHE A N 1
ATOM 921 C CA . PHE A 1 125 ? 14.437 8.902 -5.085 1.00 56.56 125 PHE A CA 1
ATOM 922 C C . PHE A 1 125 ? 15.161 9.141 -6.417 1.00 56.56 125 PHE A C 1
ATOM 924 O O . PHE A 1 125 ? 16.169 8.514 -6.733 1.00 56.56 125 PHE A O 1
ATOM 931 N N . PHE A 1 126 ? 14.676 10.135 -7.163 1.00 49.75 126 PHE A N 1
ATOM 932 C CA . PHE A 1 126 ? 15.183 10.549 -8.476 1.00 49.75 126 PHE A CA 1
ATOM 933 C C . PHE A 1 126 ? 16.683 10.916 -8.494 1.00 49.75 126 PHE A C 1
ATOM 935 O O . PHE A 1 126 ? 17.315 10.869 -9.543 1.00 49.75 126 PHE A O 1
ATOM 942 N N . TYR A 1 127 ? 17.271 11.276 -7.346 1.00 47.50 127 TYR A N 1
ATOM 943 C CA . TYR A 1 127 ? 18.602 11.891 -7.277 1.00 47.50 127 TYR A CA 1
ATOM 944 C C . TYR A 1 127 ? 19.766 10.942 -6.956 1.00 47.50 127 TYR A C 1
ATOM 946 O O . TYR A 1 127 ? 20.909 11.386 -7.024 1.00 47.50 127 TYR A O 1
ATOM 954 N N . GLN A 1 128 ? 19.522 9.672 -6.606 1.00 52.91 128 GLN A N 1
ATOM 955 C CA . GLN A 1 128 ? 20.612 8.733 -6.272 1.00 52.91 128 GLN A CA 1
ATOM 956 C C . GLN A 1 128 ? 20.660 7.501 -7.185 1.00 52.91 128 GLN A C 1
ATOM 958 O O . GLN A 1 128 ? 21.758 7.082 -7.533 1.00 52.91 128 GLN A O 1
ATOM 963 N N . ASN A 1 129 ? 19.511 6.984 -7.636 1.00 57.31 129 ASN A N 1
ATOM 964 C CA . ASN A 1 129 ? 19.386 5.995 -8.713 1.00 57.31 129 ASN A CA 1
ATOM 965 C C . ASN A 1 129 ? 17.916 5.934 -9.162 1.00 57.31 129 ASN A C 1
ATOM 967 O O . ASN A 1 129 ? 17.042 5.669 -8.336 1.00 57.31 129 ASN A O 1
ATOM 971 N N . PRO A 1 130 ? 17.589 6.167 -10.443 1.00 70.62 130 PRO A N 1
ATOM 972 C CA . PRO A 1 130 ? 16.198 6.144 -10.869 1.00 70.62 130 PRO A CA 1
ATOM 973 C C . PRO A 1 130 ? 15.715 4.693 -10.988 1.00 70.62 130 PRO A C 1
ATOM 975 O O . PRO A 1 130 ? 15.975 4.055 -11.992 1.00 70.62 130 PRO A O 1
ATOM 978 N N . CYS A 1 131 ? 14.931 4.170 -10.048 1.00 77.19 131 CYS A N 1
ATOM 979 C CA . CYS A 1 131 ? 14.234 2.871 -10.197 1.00 77.19 131 CYS A CA 1
ATOM 980 C C . CYS A 1 131 ? 13.146 2.864 -11.291 1.00 77.19 131 CYS A C 1
ATOM 982 O O . CYS A 1 131 ? 12.360 1.924 -11.394 1.00 77.19 131 CYS A O 1
ATOM 984 N N . ILE A 1 132 ? 13.066 3.928 -12.090 1.00 82.00 132 ILE A N 1
ATOM 985 C CA . ILE A 1 132 ? 12.174 4.032 -13.233 1.00 82.00 132 ILE A CA 1
ATOM 986 C C . ILE A 1 132 ? 12.707 3.111 -14.333 1.00 82.00 132 ILE A C 1
ATOM 988 O O . ILE A 1 132 ? 13.895 3.132 -14.667 1.00 82.00 132 ILE A O 1
ATOM 992 N N . TYR A 1 133 ? 11.817 2.317 -14.922 1.00 86.31 133 TYR A N 1
ATOM 993 C CA . TYR A 1 133 ? 12.143 1.529 -16.101 1.00 86.31 133 TYR A CA 1
ATOM 994 C C . TYR A 1 133 ? 12.544 2.438 -17.273 1.00 86.31 133 TYR A C 1
ATOM 996 O O . TYR A 1 133 ? 11.863 3.417 -17.580 1.00 86.31 133 TYR A O 1
ATOM 1004 N N . THR A 1 134 ? 13.648 2.102 -17.940 1.00 85.94 134 THR A N 1
ATOM 1005 C CA . THR A 1 134 ? 14.085 2.767 -19.172 1.00 85.94 134 THR A CA 1
ATOM 1006 C C . THR A 1 134 ? 14.043 1.750 -20.314 1.00 85.94 134 THR A C 1
ATOM 1008 O O . THR A 1 134 ? 14.699 0.712 -20.184 1.00 85.94 134 THR A O 1
ATOM 1011 N N . PRO A 1 135 ? 13.327 2.023 -21.424 1.00 83.62 135 PRO A N 1
ATOM 1012 C CA . PRO A 1 135 ? 13.267 1.115 -22.569 1.00 83.62 135 PRO A CA 1
ATOM 1013 C C . PRO A 1 135 ? 14.662 0.703 -23.048 1.00 83.62 135 PRO A C 1
ATOM 1015 O O . PRO A 1 135 ? 15.542 1.549 -23.232 1.00 83.62 135 PRO A O 1
ATOM 1018 N N . GLY A 1 136 ? 14.880 -0.603 -23.197 1.00 84.19 136 GLY A N 1
ATOM 1019 C CA . GLY A 1 136 ? 16.173 -1.186 -23.572 1.00 84.19 136 GLY A CA 1
ATOM 1020 C C . GLY A 1 136 ? 17.271 -1.156 -22.495 1.00 84.19 136 GLY A C 1
ATOM 1021 O O . GLY A 1 136 ? 18.364 -1.664 -22.745 1.00 84.19 136 GLY A O 1
ATOM 1022 N N . ASN A 1 137 ? 17.030 -0.592 -21.305 1.00 87.94 137 ASN A N 1
ATOM 1023 C CA . ASN A 1 137 ? 17.975 -0.632 -20.183 1.00 87.94 137 ASN A CA 1
ATOM 1024 C C . ASN A 1 137 ? 17.265 -0.654 -18.808 1.00 87.94 137 ASN A C 1
ATOM 1026 O O . ASN A 1 137 ? 17.214 0.364 -18.110 1.00 87.94 137 ASN A O 1
ATOM 1030 N N . PRO A 1 138 ? 16.776 -1.824 -18.359 1.00 89.12 138 PRO A N 1
ATOM 1031 C CA . PRO A 1 138 ? 16.096 -1.975 -17.068 1.00 89.12 138 PRO A CA 1
ATOM 1032 C C . PRO A 1 138 ? 17.032 -2.006 -15.846 1.00 89.12 138 PRO A C 1
ATOM 1034 O O . PRO A 1 138 ? 16.572 -2.247 -14.730 1.00 89.12 138 PRO A O 1
ATOM 1037 N N . SER A 1 139 ? 18.340 -1.776 -16.013 1.00 89.69 139 SER A N 1
ATOM 1038 C CA . SER A 1 139 ? 19.337 -1.999 -14.953 1.00 89.69 139 SER A CA 1
ATOM 1039 C C . SER A 1 139 ? 19.026 -1.242 -13.661 1.00 89.69 139 SER A C 1
ATOM 1041 O O . SER A 1 139 ? 19.193 -1.787 -12.572 1.00 89.69 139 SER A O 1
ATOM 1043 N N . ASN A 1 140 ? 18.533 -0.004 -13.762 1.00 87.25 140 ASN A N 1
ATOM 1044 C CA . ASN A 1 140 ? 18.228 0.789 -12.574 1.00 87.25 140 ASN A CA 1
ATOM 1045 C C . ASN A 1 140 ? 17.006 0.253 -11.817 1.00 87.25 140 ASN A C 1
ATOM 1047 O O . ASN A 1 140 ? 17.046 0.169 -10.590 1.00 87.25 140 ASN A O 1
ATOM 1051 N N . LEU A 1 141 ? 15.963 -0.183 -12.538 1.00 89.94 141 LEU A N 1
ATOM 1052 C CA . LEU A 1 141 ? 14.815 -0.865 -11.939 1.00 89.94 141 LEU A CA 1
ATOM 1053 C C . LEU A 1 141 ? 15.279 -2.114 -11.181 1.00 89.94 141 LEU A C 1
ATOM 1055 O O . LEU A 1 141 ? 14.898 -2.304 -10.033 1.00 89.94 141 LEU A O 1
ATOM 1059 N N . PHE A 1 142 ? 16.132 -2.945 -11.784 1.00 92.19 142 PHE A N 1
ATOM 1060 C CA . PHE A 1 142 ? 16.591 -4.186 -11.150 1.00 92.19 142 PHE A CA 1
ATOM 1061 C C . PHE A 1 142 ? 17.518 -3.959 -9.956 1.00 92.19 142 PHE A C 1
ATOM 1063 O O . PHE A 1 142 ? 17.446 -4.703 -8.975 1.00 92.19 142 PHE A O 1
ATOM 1070 N N . ASN A 1 143 ? 18.377 -2.943 -10.004 1.00 90.31 143 ASN A N 1
ATOM 1071 C CA . ASN A 1 143 ? 19.226 -2.587 -8.870 1.00 90.31 143 ASN A CA 1
ATOM 1072 C C . ASN A 1 143 ? 18.376 -2.186 -7.662 1.00 90.31 143 ASN A C 1
ATOM 1074 O O . ASN A 1 143 ? 18.558 -2.726 -6.572 1.00 90.31 143 ASN A O 1
ATOM 1078 N N . GLU A 1 144 ? 17.398 -1.312 -7.876 1.00 88.88 144 GLU A N 1
ATOM 1079 C CA . GLU A 1 144 ? 16.500 -0.834 -6.824 1.00 88.88 144 GLU A CA 1
ATOM 1080 C C . GLU A 1 144 ? 15.548 -1.933 -6.341 1.00 88.88 144 GLU A C 1
ATOM 1082 O O . GLU A 1 144 ? 15.366 -2.114 -5.138 1.00 88.88 144 GLU A O 1
ATOM 1087 N N . TRP A 1 145 ? 15.033 -2.760 -7.252 1.00 91.38 145 TRP A N 1
ATOM 1088 C CA . TRP A 1 145 ? 14.252 -3.952 -6.919 1.00 91.38 145 TRP A CA 1
ATOM 1089 C C . TRP A 1 145 ? 14.988 -4.865 -5.929 1.00 91.38 145 TRP A C 1
ATOM 1091 O O . TRP A 1 145 ? 14.438 -5.284 -4.907 1.00 91.38 145 TRP A O 1
ATOM 1101 N N . ASN A 1 146 ? 16.267 -5.140 -6.200 1.00 91.81 146 ASN A N 1
ATOM 1102 C CA . ASN A 1 146 ? 17.113 -5.960 -5.336 1.00 91.81 146 ASN A CA 1
ATOM 1103 C C . ASN A 1 146 ? 17.394 -5.307 -3.976 1.00 91.81 146 ASN A C 1
ATOM 1105 O O . ASN A 1 146 ? 17.590 -6.021 -2.992 1.00 91.81 146 ASN A O 1
ATOM 1109 N N . ILE A 1 147 ? 17.436 -3.975 -3.902 1.00 90.44 147 ILE A N 1
ATOM 1110 C CA . ILE A 1 147 ? 17.589 -3.245 -2.638 1.00 90.44 147 ILE A CA 1
ATO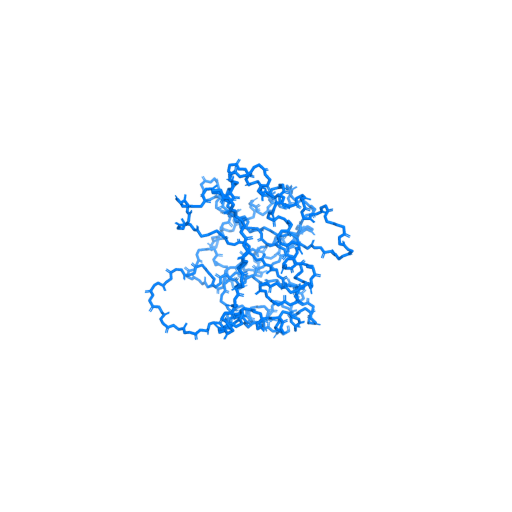M 1111 C C . ILE A 1 147 ? 16.313 -3.393 -1.805 1.00 90.44 147 ILE A C 1
ATOM 1113 O O . ILE A 1 147 ? 16.392 -3.819 -0.651 1.00 90.44 147 ILE A O 1
ATOM 1117 N N . TRP A 1 148 ? 15.143 -3.106 -2.374 1.00 89.31 148 TRP A N 1
ATOM 1118 C CA . TRP A 1 148 ? 13.867 -3.155 -1.650 1.00 89.31 148 TRP A CA 1
ATOM 1119 C C . TRP A 1 148 ? 13.531 -4.552 -1.135 1.00 89.31 148 TRP A C 1
ATOM 1121 O O . TRP A 1 148 ? 13.240 -4.731 0.049 1.00 89.31 148 TRP A O 1
ATOM 1131 N N . THR A 1 149 ? 13.642 -5.561 -1.997 1.00 92.50 149 THR A N 1
ATOM 1132 C CA . THR A 1 149 ? 13.299 -6.950 -1.647 1.00 92.50 149 THR A CA 1
ATOM 1133 C C . THR A 1 149 ? 14.199 -7.527 -0.556 1.00 92.50 149 THR A C 1
ATOM 1135 O O . THR A 1 149 ? 13.717 -8.285 0.286 1.00 92.50 149 THR A O 1
ATOM 1138 N N . LYS A 1 150 ? 15.478 -7.127 -0.505 1.00 92.44 150 LYS A N 1
ATOM 1139 C CA . LYS A 1 150 ? 16.420 -7.546 0.547 1.00 92.44 150 LYS A CA 1
ATOM 1140 C C . LYS A 1 150 ? 16.241 -6.802 1.866 1.00 92.44 150 LYS A C 1
ATOM 1142 O O . LYS A 1 150 ? 16.421 -7.413 2.915 1.00 92.44 150 LYS A O 1
ATOM 1147 N N . ASN A 1 151 ? 15.933 -5.505 1.828 1.00 91.56 151 ASN A N 1
ATOM 1148 C CA . ASN A 1 151 ? 15.827 -4.688 3.042 1.00 91.56 151 ASN A CA 1
ATOM 1149 C C . ASN A 1 151 ? 14.469 -4.824 3.743 1.00 91.56 151 ASN A C 1
ATOM 1151 O O . ASN A 1 151 ? 14.386 -4.575 4.943 1.00 91.56 151 ASN A O 1
ATOM 1155 N N . VAL A 1 152 ? 13.423 -5.259 3.031 1.00 90.06 152 VAL A N 1
ATOM 1156 C CA . VAL A 1 152 ? 12.078 -5.449 3.602 1.00 90.06 152 VAL A CA 1
ATOM 1157 C C . VAL A 1 152 ? 11.542 -6.864 3.307 1.00 90.06 152 VAL A C 1
ATOM 1159 O O . VAL A 1 152 ? 10.488 -7.030 2.692 1.00 90.06 152 VAL A O 1
ATOM 1162 N N . PRO A 1 153 ? 12.248 -7.927 3.743 1.00 92.06 153 PRO A N 1
ATOM 1163 C CA . PRO A 1 153 ? 11.981 -9.303 3.305 1.00 92.06 153 PRO A CA 1
ATOM 1164 C C . PRO A 1 153 ? 10.647 -9.877 3.810 1.00 92.06 153 PRO A C 1
ATOM 1166 O O . PRO A 1 153 ? 10.152 -10.859 3.264 1.00 92.06 153 PRO A O 1
ATOM 1169 N N . ASN A 1 154 ? 10.061 -9.273 4.849 1.00 91.56 154 ASN A N 1
ATOM 1170 C CA . ASN A 1 154 ? 8.813 -9.725 5.475 1.00 91.56 154 ASN A CA 1
ATOM 1171 C C . ASN A 1 154 ? 7.560 -9.017 4.930 1.00 91.56 154 ASN A C 1
ATOM 1173 O O . ASN A 1 154 ? 6.458 -9.266 5.419 1.00 91.56 154 ASN A O 1
ATOM 1177 N N . SER A 1 155 ? 7.723 -8.150 3.931 1.00 90.44 155 SER A N 1
ATOM 1178 C CA . SER A 1 155 ? 6.633 -7.434 3.265 1.00 90.44 155 SER A CA 1
ATOM 1179 C C . SER A 1 155 ? 6.571 -7.829 1.800 1.00 90.44 155 SER A C 1
ATOM 1181 O O . SER A 1 155 ? 7.611 -8.053 1.185 1.00 90.44 155 SER A O 1
ATOM 1183 N N . LEU A 1 156 ? 5.362 -7.867 1.235 1.00 90.75 156 LEU A N 1
ATOM 1184 C CA . LEU A 1 156 ? 5.188 -7.943 -0.214 1.00 90.75 156 LEU A CA 1
ATOM 1185 C C . LEU A 1 156 ? 5.653 -6.627 -0.845 1.00 90.75 156 LEU A C 1
ATOM 1187 O O . LEU A 1 156 ? 5.242 -5.550 -0.413 1.00 90.75 156 LEU A O 1
ATOM 1191 N N . ILE A 1 157 ? 6.504 -6.729 -1.859 1.00 90.38 157 ILE A N 1
ATOM 1192 C CA . ILE A 1 157 ? 6.997 -5.617 -2.662 1.00 90.38 157 ILE A CA 1
ATOM 1193 C C . ILE A 1 157 ? 6.268 -5.660 -3.992 1.00 90.38 157 ILE A C 1
ATOM 1195 O O . ILE A 1 157 ? 6.390 -6.624 -4.747 1.00 90.38 157 ILE A O 1
ATOM 1199 N N . PHE A 1 158 ? 5.513 -4.603 -4.268 1.00 88.69 158 PHE A N 1
ATOM 1200 C CA . PHE A 1 158 ? 4.738 -4.481 -5.489 1.00 88.69 158 PHE A CA 1
ATOM 1201 C C . PHE A 1 158 ? 5.534 -3.711 -6.540 1.00 88.69 158 PHE A C 1
ATOM 1203 O O . PHE A 1 158 ? 5.973 -2.586 -6.295 1.00 88.69 158 PHE A O 1
ATOM 1210 N N . LEU A 1 159 ? 5.690 -4.288 -7.732 1.00 88.56 159 LEU A N 1
ATOM 1211 C CA . LEU A 1 159 ? 6.141 -3.525 -8.892 1.00 88.56 159 LEU A CA 1
ATOM 1212 C C . LEU A 1 159 ? 4.997 -2.614 -9.349 1.00 88.56 159 LEU A C 1
ATOM 1214 O O . LEU A 1 159 ? 4.009 -3.097 -9.902 1.00 88.56 159 LEU A O 1
ATOM 1218 N N . GLY A 1 160 ? 5.145 -1.311 -9.105 1.00 83.81 160 GLY A N 1
ATOM 1219 C CA . GLY A 1 160 ? 4.231 -0.283 -9.593 1.00 83.81 160 GLY A CA 1
ATOM 1220 C C . GLY A 1 160 ? 4.427 -0.045 -11.088 1.00 83.81 160 GLY A C 1
ATOM 1221 O O . GLY A 1 160 ? 5.445 0.519 -11.487 1.00 83.81 160 GLY A O 1
ATOM 1222 N N . VAL A 1 161 ? 3.462 -0.455 -11.906 1.00 81.50 161 VAL A N 1
ATOM 1223 C CA . VAL A 1 161 ? 3.482 -0.250 -13.361 1.00 81.50 161 VAL A CA 1
ATOM 1224 C C . VAL A 1 161 ? 2.452 0.794 -13.772 1.00 81.50 161 VAL A C 1
ATOM 1226 O O . VAL A 1 161 ? 1.329 0.806 -13.270 1.00 81.50 161 VAL A O 1
ATOM 1229 N N . VAL A 1 162 ? 2.845 1.681 -14.684 1.00 79.75 162 VAL A N 1
ATOM 1230 C CA . VAL A 1 162 ? 1.963 2.714 -15.241 1.00 79.75 162 VAL A CA 1
ATOM 1231 C C . VAL A 1 162 ? 1.314 2.213 -16.522 1.00 79.75 162 VAL A C 1
ATOM 1233 O O . VAL A 1 162 ? 1.946 1.529 -17.328 1.00 79.75 162 VAL A O 1
ATOM 1236 N N . ALA A 1 163 ? 0.049 2.563 -16.727 1.00 74.31 163 ALA A N 1
ATOM 1237 C CA . ALA A 1 163 ? -0.738 2.014 -17.827 1.00 74.31 163 ALA A CA 1
ATOM 1238 C C . ALA A 1 163 ? -0.533 2.725 -19.184 1.00 74.31 163 ALA A C 1
ATOM 1240 O O . ALA A 1 163 ? -1.018 2.242 -20.204 1.00 74.31 163 ALA A O 1
ATOM 1241 N N . THR A 1 164 ? 0.165 3.867 -19.238 1.00 75.19 164 THR A N 1
ATOM 1242 C CA . THR A 1 164 ? 0.301 4.677 -20.464 1.00 75.19 164 THR A CA 1
ATOM 1243 C C . THR A 1 164 ? 1.747 5.048 -20.781 1.00 75.19 164 THR A C 1
ATOM 1245 O O . THR A 1 164 ? 2.506 5.443 -19.899 1.00 75.19 164 THR A O 1
ATOM 1248 N N . LYS A 1 165 ? 2.094 5.002 -22.075 1.00 81.00 165 LYS A N 1
ATOM 1249 C CA . LYS A 1 165 ? 3.394 5.419 -22.636 1.00 81.00 165 LYS A CA 1
ATOM 1250 C C . LYS A 1 165 ? 3.738 6.894 -22.411 1.00 81.00 165 LYS A C 1
ATOM 1252 O O . LYS A 1 165 ? 4.865 7.304 -22.663 1.00 81.00 165 LYS A O 1
ATOM 1257 N N . GLU A 1 166 ? 2.757 7.695 -22.007 1.00 78.94 166 GLU A N 1
ATOM 1258 C CA . GLU A 1 166 ? 2.916 9.126 -21.727 1.00 78.94 166 GLU A CA 1
ATOM 1259 C C . GLU A 1 166 ? 3.570 9.383 -20.363 1.00 78.94 166 GLU A C 1
ATOM 1261 O O . GLU A 1 166 ? 4.052 10.486 -20.111 1.00 78.94 166 GLU A O 1
ATOM 1266 N N . ILE A 1 167 ? 3.626 8.366 -19.495 1.00 75.94 167 ILE A N 1
ATOM 1267 C CA . ILE A 1 167 ? 4.233 8.458 -18.170 1.00 75.94 167 ILE A CA 1
ATOM 1268 C C . ILE A 1 167 ? 5.610 7.788 -18.189 1.00 75.94 167 ILE A C 1
ATOM 1270 O O . ILE A 1 167 ? 5.781 6.661 -18.659 1.00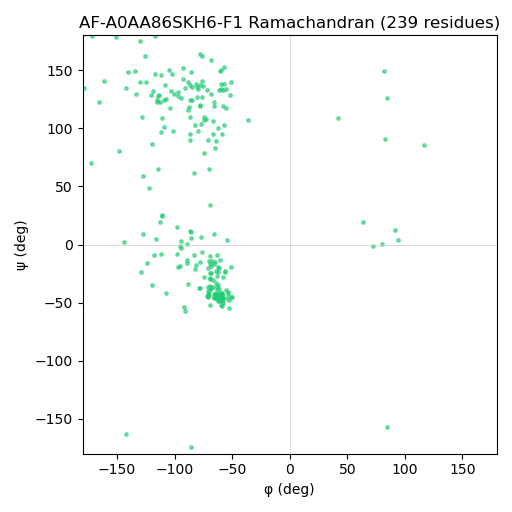 75.94 167 ILE A O 1
ATOM 1274 N N . ALA A 1 168 ? 6.611 8.488 -17.650 1.00 79.88 168 ALA A N 1
ATOM 1275 C CA . ALA A 1 168 ? 7.951 7.940 -17.478 1.00 79.88 168 ALA A CA 1
ATOM 1276 C C . ALA A 1 168 ? 7.910 6.665 -16.618 1.00 79.88 168 ALA A C 1
ATOM 1278 O O . ALA A 1 168 ? 7.295 6.646 -15.554 1.00 79.88 168 ALA A O 1
ATOM 1279 N N . GLY A 1 169 ? 8.589 5.611 -17.074 1.00 82.19 169 GLY A N 1
ATOM 1280 C CA . GLY A 1 169 ? 8.535 4.289 -16.444 1.00 82.19 169 GLY A CA 1
ATOM 1281 C C . GLY A 1 169 ? 7.502 3.343 -17.042 1.00 82.19 169 GLY A C 1
ATOM 1282 O O . GLY A 1 169 ? 7.371 2.230 -16.540 1.00 82.19 169 GLY A O 1
ATOM 1283 N N . TYR A 1 170 ? 6.798 3.745 -18.107 1.00 85.44 170 TYR A N 1
ATOM 1284 C CA . TYR A 1 170 ? 6.017 2.809 -18.909 1.00 85.44 170 TYR A CA 1
ATOM 1285 C C . TYR A 1 170 ? 6.896 1.669 -19.420 1.00 85.44 170 TYR A C 1
ATOM 1287 O O . TYR A 1 170 ? 7.983 1.898 -19.953 1.00 85.44 170 TYR A O 1
ATOM 1295 N N . ILE A 1 171 ? 6.382 0.454 -19.271 1.00 87.69 171 ILE A N 1
ATOM 1296 C CA . ILE A 1 171 ? 7.008 -0.781 -19.727 1.00 87.69 171 ILE A CA 1
ATOM 1297 C C . ILE A 1 171 ? 6.092 -1.343 -20.805 1.00 87.69 171 ILE A C 1
ATOM 1299 O O . ILE A 1 171 ? 4.904 -1.550 -20.542 1.00 87.69 171 ILE A O 1
ATOM 1303 N N . ASP A 1 172 ? 6.614 -1.558 -22.015 1.00 87.75 172 ASP A N 1
ATOM 1304 C CA . ASP A 1 172 ? 5.817 -2.206 -23.055 1.00 87.75 172 ASP A CA 1
ATOM 1305 C C . ASP A 1 172 ? 5.390 -3.606 -22.604 1.00 87.75 172 ASP A C 1
ATOM 1307 O O . ASP A 1 172 ? 6.088 -4.263 -21.836 1.00 87.75 172 ASP A O 1
ATOM 1311 N N . TYR A 1 173 ? 4.240 -4.075 -23.083 1.00 83.75 173 TYR A N 1
ATOM 1312 C CA . TYR A 1 173 ? 3.712 -5.387 -22.719 1.00 83.75 173 TYR A CA 1
ATOM 1313 C C . TYR A 1 173 ? 4.720 -6.521 -22.961 1.00 83.75 173 TYR A C 1
ATOM 1315 O O . TYR A 1 173 ? 4.864 -7.396 -22.103 1.00 83.75 173 TYR A O 1
ATOM 1323 N N . PHE A 1 174 ? 5.424 -6.502 -24.098 1.00 85.62 174 PHE A N 1
ATOM 1324 C CA . PHE A 1 174 ? 6.411 -7.535 -24.413 1.00 85.62 174 PHE A CA 1
ATOM 1325 C C . PHE A 1 174 ? 7.646 -7.411 -23.521 1.00 85.62 174 PHE A C 1
ATOM 1327 O O . PHE A 1 174 ? 8.072 -8.405 -22.946 1.00 85.62 174 PHE A O 1
ATOM 1334 N N . GLU A 1 175 ? 8.156 -6.197 -23.309 1.00 91.00 175 GLU A N 1
ATOM 1335 C CA . GLU A 1 175 ? 9.299 -5.957 -22.416 1.00 91.00 175 GLU A CA 1
ATOM 1336 C C . GLU A 1 175 ? 8.974 -6.318 -20.954 1.00 91.00 175 GLU A C 1
ATOM 1338 O O . GLU A 1 175 ? 9.799 -6.878 -20.233 1.00 91.00 175 GLU A O 1
ATOM 1343 N N . LEU A 1 176 ? 7.743 -6.061 -20.500 1.00 88.56 176 LEU A N 1
ATOM 1344 C CA . LEU A 1 176 ? 7.294 -6.455 -19.170 1.00 88.56 176 LEU A CA 1
ATOM 1345 C C . LEU A 1 176 ? 7.398 -7.974 -19.017 1.00 88.56 176 LEU A C 1
ATOM 1347 O O . LEU A 1 176 ? 8.017 -8.446 -18.067 1.00 88.56 176 LEU A O 1
ATOM 1351 N N . ILE A 1 177 ? 6.828 -8.736 -19.950 1.00 87.12 177 ILE A N 1
ATOM 1352 C CA . ILE A 1 177 ? 6.776 -10.202 -19.869 1.00 87.12 177 ILE A CA 1
ATOM 1353 C C . ILE A 1 177 ? 8.136 -10.853 -20.097 1.00 87.12 177 ILE A C 1
ATOM 1355 O O . ILE A 1 177 ? 8.484 -11.775 -19.355 1.00 87.12 177 ILE A O 1
ATOM 1359 N N . AS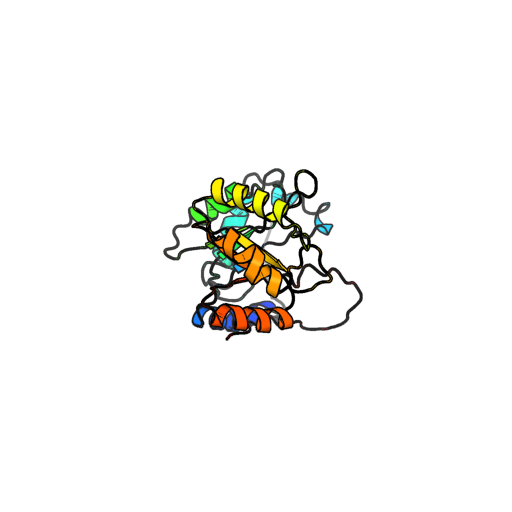P A 1 178 ? 8.876 -10.399 -21.102 1.00 89.56 178 ASP A N 1
ATOM 1360 C CA . ASP A 1 178 ? 10.088 -11.072 -21.564 1.00 89.56 178 ASP A CA 1
ATOM 1361 C C . ASP A 1 178 ? 11.334 -10.601 -20.803 1.00 89.56 178 ASP A C 1
ATOM 1363 O O . ASP A 1 178 ? 12.207 -11.421 -20.507 1.00 89.56 178 ASP A O 1
ATOM 1367 N N . ASP A 1 179 ? 11.389 -9.327 -20.397 1.00 90.69 179 ASP A N 1
ATOM 1368 C CA . ASP A 1 179 ? 12.588 -8.745 -19.783 1.00 90.69 179 ASP A CA 1
ATOM 1369 C C . ASP A 1 179 ? 12.432 -8.513 -18.274 1.00 90.69 179 ASP A C 1
ATOM 1371 O O . ASP A 1 179 ? 13.354 -8.786 -17.502 1.00 90.69 179 ASP A O 1
ATOM 1375 N N . VAL A 1 180 ? 11.274 -8.023 -17.814 1.00 92.25 180 VAL A N 1
ATOM 1376 C CA . VAL A 1 180 ? 11.103 -7.568 -16.419 1.00 92.25 180 VAL A CA 1
ATOM 1377 C C . VAL A 1 180 ? 10.608 -8.679 -15.494 1.00 92.25 180 VAL A C 1
ATOM 1379 O O . VAL A 1 180 ? 11.270 -8.994 -14.497 1.00 92.25 180 VAL A O 1
ATOM 1382 N N . LEU A 1 181 ? 9.464 -9.295 -15.808 1.00 91.38 181 LEU A N 1
ATOM 1383 C CA . LEU A 1 181 ? 8.819 -10.324 -14.982 1.00 91.38 181 LEU A CA 1
ATOM 1384 C C . LEU A 1 181 ? 9.743 -11.501 -14.629 1.00 91.38 181 LEU A C 1
ATOM 1386 O O . LEU A 1 181 ? 9.710 -11.930 -13.471 1.00 91.38 181 LEU A O 1
ATOM 1390 N N . PRO A 1 182 ? 10.593 -12.029 -15.535 1.00 93.31 182 PRO A N 1
ATOM 1391 C CA . PRO A 1 182 ? 11.473 -13.152 -15.218 1.00 93.31 182 PRO A CA 1
ATOM 1392 C C . PRO A 1 182 ? 12.515 -12.831 -14.144 1.00 93.31 182 PRO A C 1
ATOM 1394 O O . PRO A 1 182 ? 13.008 -13.754 -13.490 1.00 93.31 182 PRO A O 1
ATOM 1397 N N . ILE A 1 183 ? 12.843 -11.550 -13.952 1.00 93.56 183 ILE A N 1
ATOM 1398 C CA . ILE A 1 183 ? 13.832 -11.079 -12.980 1.00 93.56 183 ILE A CA 1
ATOM 1399 C C . ILE A 1 183 ? 13.156 -10.747 -11.650 1.00 93.56 183 ILE A C 1
ATOM 1401 O O . ILE A 1 183 ? 13.531 -11.314 -10.623 1.00 93.56 183 ILE A O 1
ATOM 1405 N N . VAL A 1 184 ? 12.123 -9.899 -11.652 1.00 93.00 184 VAL A N 1
ATOM 1406 C CA . VAL A 1 184 ? 11.483 -9.444 -10.401 1.00 93.00 184 VAL A CA 1
ATOM 1407 C C . VAL A 1 184 ? 10.851 -10.596 -9.611 1.00 93.00 184 VAL A C 1
ATOM 1409 O O . VAL A 1 184 ? 10.975 -10.651 -8.386 1.00 93.00 184 VAL A O 1
ATOM 1412 N N . ARG A 1 185 ? 10.296 -11.600 -10.306 1.00 93.06 185 ARG A N 1
ATOM 1413 C CA . ARG A 1 185 ? 9.653 -12.773 -9.685 1.00 93.06 185 ARG A CA 1
ATOM 1414 C C . ARG A 1 185 ? 10.609 -13.732 -8.976 1.00 93.06 185 ARG A C 1
ATOM 1416 O O . ARG A 1 185 ? 10.158 -14.670 -8.327 1.00 93.06 185 ARG A O 1
ATOM 1423 N N . GLN A 1 186 ? 11.920 -13.559 -9.144 1.00 94.44 186 GLN A N 1
ATOM 1424 C CA . GLN A 1 186 ? 12.911 -14.360 -8.416 1.00 94.44 186 GLN A CA 1
ATOM 1425 C C . GLN A 1 186 ? 12.949 -13.985 -6.931 1.00 94.44 186 GLN A C 1
ATOM 1427 O O . GLN A 1 186 ? 13.421 -14.764 -6.106 1.00 94.44 186 GLN A O 1
ATOM 1432 N N . SER A 1 187 ? 12.448 -12.798 -6.585 1.00 95.00 187 SER A N 1
ATOM 1433 C CA . SER A 1 187 ? 12.287 -12.367 -5.200 1.00 95.00 187 SER A CA 1
ATOM 1434 C C . SER A 1 187 ? 11.074 -13.056 -4.577 1.00 95.00 187 SER A C 1
ATOM 1436 O O . SER A 1 187 ? 9.973 -12.994 -5.115 1.00 95.00 187 SER A O 1
ATOM 1438 N N . SER A 1 188 ? 11.256 -13.701 -3.423 1.00 94.69 188 SER A N 1
ATOM 1439 C CA . SER A 1 188 ? 10.195 -14.471 -2.753 1.00 94.69 188 SER A CA 1
ATOM 1440 C C . SER A 1 188 ? 9.024 -13.621 -2.255 1.00 94.69 188 SER A C 1
ATOM 1442 O O . SER A 1 188 ? 7.968 -14.159 -1.938 1.00 94.69 188 SER A O 1
ATOM 1444 N N . ASN A 1 189 ? 9.221 -12.310 -2.153 1.00 92.38 189 ASN A N 1
ATOM 1445 C CA . ASN A 1 189 ? 8.244 -11.333 -1.696 1.00 92.38 189 ASN A CA 1
ATOM 1446 C C . ASN A 1 189 ? 7.755 -10.403 -2.821 1.00 92.38 189 ASN A C 1
ATOM 1448 O O . ASN A 1 189 ? 7.338 -9.285 -2.549 1.00 92.38 189 ASN A O 1
ATOM 1452 N N . TYR A 1 190 ? 7.828 -10.848 -4.076 1.00 90.69 190 TYR A N 1
ATOM 1453 C CA . TYR A 1 190 ? 7.340 -10.122 -5.248 1.00 90.69 190 TYR A CA 1
ATOM 1454 C C . TYR A 1 190 ? 5.811 -10.159 -5.395 1.00 90.69 190 TYR A C 1
ATOM 1456 O O . TYR A 1 190 ? 5.201 -11.217 -5.240 1.00 90.69 190 TYR A O 1
ATOM 1464 N N . ASP A 1 191 ? 5.225 -9.030 -5.799 1.00 87.19 191 ASP A N 1
ATOM 1465 C CA . ASP A 1 191 ? 3.863 -8.923 -6.334 1.00 87.19 191 ASP A CA 1
ATOM 1466 C C . ASP A 1 191 ? 3.755 -7.740 -7.340 1.00 87.19 191 ASP A C 1
ATOM 1468 O O . ASP A 1 191 ? 4.735 -7.027 -7.589 1.00 87.19 191 ASP A O 1
ATOM 1472 N N . MET A 1 192 ? 2.587 -7.516 -7.953 1.00 81.31 192 MET A N 1
ATOM 1473 C CA . MET A 1 192 ? 2.352 -6.457 -8.950 1.00 81.31 192 MET A CA 1
ATOM 1474 C C . MET A 1 192 ? 1.192 -5.534 -8.605 1.00 81.31 192 MET A C 1
ATOM 1476 O O . MET A 1 192 ? 0.115 -5.975 -8.193 1.00 81.31 192 MET A O 1
ATOM 1480 N N . MET A 1 193 ? 1.392 -4.240 -8.862 1.00 77.19 193 MET A N 1
ATOM 1481 C CA . MET A 1 193 ? 0.354 -3.230 -8.703 1.00 77.19 193 MET A CA 1
ATOM 1482 C C . MET A 1 193 ? 0.305 -2.302 -9.911 1.00 77.19 193 MET A C 1
ATOM 1484 O O . MET A 1 193 ? 1.321 -1.745 -10.323 1.00 77.19 193 MET A O 1
ATOM 1488 N N . PHE A 1 194 ? -0.889 -2.114 -10.462 1.00 72.25 194 PHE A N 1
ATOM 1489 C CA . PHE A 1 194 ? -1.113 -1.144 -11.528 1.00 72.25 194 PHE A CA 1
ATOM 1490 C C . PHE A 1 194 ? -1.512 0.207 -10.946 1.00 72.25 194 PHE A C 1
ATOM 1492 O O . PHE A 1 194 ? -2.357 0.293 -10.049 1.00 72.25 194 PHE A O 1
ATOM 1499 N N . LYS A 1 195 ? -0.883 1.245 -11.493 1.00 66.81 195 LYS A N 1
ATOM 1500 C CA . LYS A 1 195 ? -1.110 2.654 -11.199 1.00 66.81 195 LYS A CA 1
ATOM 1501 C C . LYS A 1 195 ? -1.698 3.303 -12.462 1.00 66.81 195 LYS A C 1
ATOM 1503 O O . LYS A 1 195 ? -1.120 3.156 -13.538 1.00 66.81 195 LYS A O 1
ATOM 1508 N N . ASP A 1 196 ? -2.812 4.019 -12.310 1.00 62.16 196 ASP A N 1
ATOM 1509 C CA . ASP A 1 196 ? -3.552 4.783 -13.341 1.00 62.16 196 ASP A CA 1
ATOM 1510 C C . ASP A 1 196 ? -4.532 4.046 -14.283 1.00 62.16 196 ASP A C 1
ATOM 1512 O O . ASP A 1 196 ? -4.347 2.901 -14.670 1.00 62.16 196 ASP A O 1
ATOM 1516 N N . SER A 1 197 ? -5.566 4.806 -14.686 1.00 55.12 197 SER A N 1
ATOM 1517 C CA . SER A 1 197 ? -6.634 4.582 -15.685 1.00 55.12 197 SER A CA 1
ATOM 1518 C C . SER A 1 197 ? -7.297 3.196 -15.741 1.00 55.12 197 SER A C 1
ATOM 1520 O O . SER A 1 197 ? -6.755 2.223 -16.274 1.00 55.12 197 SER A O 1
ATOM 1522 N N . VAL A 1 198 ? -8.556 3.159 -15.284 1.00 55.09 198 VAL A N 1
ATOM 1523 C CA . VAL A 1 198 ? -9.434 1.978 -15.208 1.00 55.09 198 VAL A CA 1
ATOM 1524 C C . VAL A 1 198 ? -9.496 1.208 -16.535 1.00 55.09 198 VAL A C 1
ATOM 1526 O O . VAL A 1 198 ? -9.348 -0.010 -16.538 1.00 55.09 198 VAL A O 1
ATOM 1529 N N . ASP A 1 199 ? -9.641 1.885 -17.676 1.00 52.56 199 ASP A N 1
ATOM 1530 C CA . ASP A 1 199 ? -9.885 1.210 -18.961 1.00 52.56 199 ASP A CA 1
ATOM 1531 C C . ASP A 1 199 ? -8.672 0.442 -19.503 1.00 52.56 199 ASP A C 1
ATOM 1533 O O . ASP A 1 199 ? -8.818 -0.631 -20.103 1.00 52.56 199 ASP A O 1
ATOM 1537 N N . VAL A 1 200 ? -7.465 0.980 -19.302 1.00 53.59 200 VAL A N 1
ATOM 1538 C CA . VAL A 1 200 ? -6.229 0.294 -19.701 1.00 53.59 200 VAL A CA 1
ATOM 1539 C C . VAL A 1 200 ? -5.872 -0.777 -18.675 1.00 53.59 200 VAL A C 1
ATOM 1541 O O . VAL A 1 200 ? -5.499 -1.886 -19.070 1.00 53.59 200 VAL A O 1
ATOM 1544 N N . CYS A 1 201 ? -6.098 -0.496 -17.386 1.00 59.06 201 CYS A N 1
ATOM 1545 C CA . CYS A 1 201 ? -5.966 -1.479 -16.317 1.00 59.06 201 CYS A CA 1
ATOM 1546 C C . CYS A 1 201 ? -6.773 -2.741 -16.622 1.00 59.06 201 CYS A C 1
ATOM 1548 O O . CYS A 1 201 ? -6.181 -3.810 -16.686 1.00 59.06 201 CYS A O 1
ATOM 1550 N N . VAL A 1 202 ? -8.078 -2.660 -16.907 1.00 61.84 202 VAL A N 1
ATOM 1551 C CA . VAL A 1 202 ? -8.910 -3.869 -17.094 1.00 61.84 202 VAL A CA 1
ATOM 1552 C C . VAL A 1 202 ? -8.335 -4.815 -18.148 1.00 61.84 202 VAL A C 1
ATOM 1554 O O . VAL A 1 202 ? -8.215 -6.011 -17.900 1.00 61.84 202 VAL A O 1
ATOM 1557 N N . LYS A 1 203 ? -7.914 -4.305 -19.311 1.00 64.12 203 LYS A N 1
ATOM 1558 C CA . LYS A 1 203 ? -7.403 -5.161 -20.396 1.00 64.12 203 LYS A CA 1
ATOM 1559 C C . LYS A 1 203 ? -6.100 -5.862 -20.022 1.00 64.12 203 LYS A C 1
ATOM 1561 O O . LYS A 1 203 ? -5.961 -7.060 -20.277 1.00 64.12 203 LYS A O 1
ATOM 1566 N N . VAL A 1 204 ? -5.159 -5.127 -19.430 1.00 63.62 204 VAL A N 1
ATOM 1567 C CA . VAL A 1 204 ? -3.854 -5.678 -19.039 1.00 63.62 204 VAL A CA 1
ATOM 1568 C C . VAL A 1 204 ? -4.013 -6.644 -17.864 1.00 63.62 204 VAL A C 1
ATOM 1570 O O . VAL A 1 204 ? -3.480 -7.751 -17.896 1.00 63.62 204 VAL A O 1
ATOM 1573 N N . MET A 1 205 ? -4.833 -6.279 -16.879 1.00 65.94 205 MET A N 1
ATOM 1574 C CA . MET A 1 205 ? -5.150 -7.093 -15.705 1.00 65.94 205 MET A CA 1
ATOM 1575 C C . MET A 1 205 ? -5.813 -8.416 -16.096 1.00 65.94 205 MET A C 1
ATOM 1577 O O . MET A 1 205 ? -5.376 -9.470 -15.641 1.00 65.94 205 MET A O 1
ATOM 1581 N N . THR A 1 206 ? -6.808 -8.401 -16.992 1.00 66.44 206 THR A N 1
ATOM 1582 C CA . THR A 1 206 ? -7.452 -9.631 -17.482 1.00 66.44 206 THR A CA 1
ATOM 1583 C C . THR A 1 206 ? -6.454 -10.539 -18.207 1.00 66.44 206 THR A C 1
ATOM 1585 O O . THR A 1 206 ? -6.524 -11.763 -18.074 1.00 66.44 206 THR A O 1
ATOM 1588 N N . ALA A 1 207 ? -5.516 -9.976 -18.977 1.00 66.75 207 ALA A N 1
ATOM 1589 C CA . ALA A 1 207 ? -4.484 -10.764 -19.649 1.00 66.75 207 ALA A CA 1
ATOM 1590 C C . ALA A 1 207 ? -3.527 -11.422 -18.642 1.00 66.75 207 ALA A C 1
ATOM 1592 O O . ALA A 1 207 ? -3.285 -12.625 -18.729 1.00 66.75 207 ALA A O 1
ATOM 1593 N N . LEU A 1 208 ? -3.053 -10.665 -17.649 1.00 65.75 208 LEU A N 1
ATOM 1594 C CA . LEU A 1 208 ? -2.189 -11.176 -16.583 1.00 65.75 208 LEU A CA 1
ATOM 1595 C C . LEU A 1 208 ? -2.907 -12.225 -15.720 1.00 65.75 208 LEU A C 1
ATOM 1597 O O . LEU A 1 208 ? -2.363 -13.296 -15.454 1.00 65.75 208 LEU A O 1
ATOM 1601 N N . HIS A 1 209 ? -4.169 -12.003 -15.363 1.00 67.19 209 HIS A N 1
ATOM 1602 C CA . HIS A 1 209 ? -4.935 -12.986 -14.601 1.00 67.19 209 HIS A CA 1
ATOM 1603 C C . HIS A 1 209 ? -5.054 -14.331 -15.338 1.00 67.19 209 HIS A C 1
ATOM 1605 O O . HIS A 1 209 ? -4.841 -15.389 -14.746 1.00 67.19 209 HIS A O 1
ATOM 1611 N N . ARG A 1 210 ? -5.292 -14.315 -16.659 1.00 73.56 210 ARG A N 1
ATOM 1612 C CA . ARG A 1 210 ? -5.319 -15.538 -17.491 1.00 73.56 210 ARG A CA 1
ATOM 1613 C C . ARG A 1 210 ? -3.989 -16.288 -17.522 1.00 73.56 210 ARG A C 1
ATOM 1615 O O . ARG A 1 210 ? -3.981 -17.488 -17.781 1.00 73.56 210 ARG A O 1
ATOM 1622 N N . MET A 1 211 ? -2.885 -15.597 -17.265 1.00 70.44 211 MET A N 1
ATOM 1623 C CA . MET A 1 211 ? -1.548 -16.184 -17.160 1.00 70.44 211 MET A CA 1
ATOM 1624 C C . MET A 1 211 ? -1.211 -16.643 -15.728 1.00 70.44 211 MET A C 1
ATOM 1626 O O . MET A 1 211 ? -0.131 -17.184 -15.505 1.00 70.44 211 MET A O 1
ATOM 1630 N N . GLY A 1 212 ? -2.133 -16.476 -14.771 1.00 68.19 212 GLY A N 1
ATOM 1631 C CA . GLY A 1 212 ? -1.990 -16.914 -13.381 1.00 68.19 212 GLY A CA 1
ATOM 1632 C C . GLY A 1 212 ? -1.398 -15.870 -12.431 1.00 68.19 212 GLY A C 1
ATOM 1633 O O . GLY A 1 212 ? -1.026 -16.228 -11.315 1.00 68.19 212 GLY A O 1
ATOM 1634 N N . TYR A 1 213 ? -1.297 -14.602 -12.844 1.00 60.94 213 TYR A N 1
ATOM 1635 C CA . TYR A 1 213 ? -0.813 -13.525 -11.976 1.00 60.94 213 TYR A CA 1
ATOM 1636 C C . TYR A 1 213 ? -1.931 -13.004 -11.054 1.00 60.94 213 TYR A C 1
AT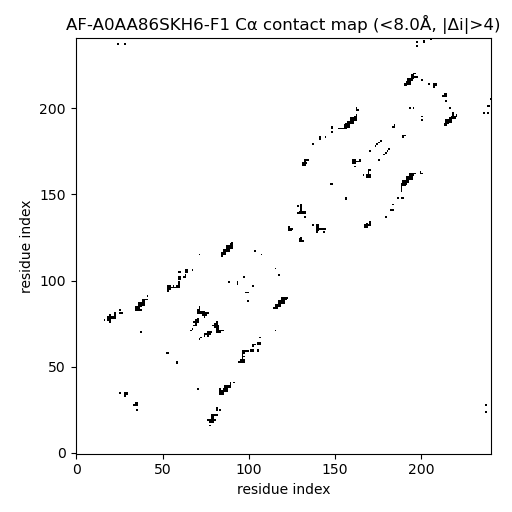OM 1638 O O . TYR A 1 213 ? -3.069 -12.797 -11.485 1.00 60.94 213 TYR A O 1
ATOM 1646 N N . THR A 1 214 ? -1.591 -12.757 -9.787 1.00 58.81 214 THR A N 1
ATOM 1647 C CA . THR A 1 214 ? -2.400 -11.937 -8.870 1.00 58.81 214 THR A CA 1
ATOM 1648 C C . THR A 1 214 ? -2.017 -10.487 -9.095 1.00 58.81 214 THR A C 1
ATOM 1650 O O . THR A 1 214 ? -0.833 -10.193 -9.234 1.00 58.81 214 THR A O 1
ATOM 1653 N N . VAL A 1 215 ? -2.995 -9.587 -9.177 1.00 57.03 215 VAL A N 1
ATOM 1654 C CA . VAL A 1 215 ? -2.700 -8.184 -9.449 1.00 57.03 215 VAL A CA 1
ATOM 1655 C C . VAL A 1 215 ? -3.619 -7.267 -8.647 1.00 57.03 215 VAL A C 1
ATOM 1657 O O . VAL A 1 215 ? -4.831 -7.487 -8.594 1.00 57.03 215 VAL A O 1
ATOM 1660 N N . CYS A 1 216 ? -3.034 -6.240 -8.030 1.00 55.97 216 CYS A N 1
ATOM 1661 C CA . CYS A 1 216 ? -3.740 -5.216 -7.261 1.00 55.97 216 CYS A CA 1
ATOM 1662 C C . CYS A 1 216 ? -3.878 -3.919 -8.073 1.00 55.97 216 CYS A C 1
ATOM 1664 O O . CYS A 1 216 ? -2.986 -3.561 -8.844 1.00 55.97 216 CYS A O 1
ATOM 1666 N N . VAL A 1 217 ? -4.980 -3.193 -7.876 1.00 56.38 217 VAL A N 1
ATOM 1667 C CA . VAL A 1 217 ? -5.204 -1.876 -8.490 1.00 56.38 217 VAL A CA 1
ATOM 1668 C C . VAL A 1 217 ? -5.239 -0.830 -7.391 1.00 56.38 217 VAL A C 1
ATOM 1670 O O . VAL A 1 217 ? -6.003 -0.966 -6.436 1.00 56.38 217 VAL A O 1
ATOM 1673 N N . GLN A 1 218 ? -4.438 0.218 -7.551 1.00 52.62 218 GLN A N 1
ATOM 1674 C CA . GLN A 1 218 ? -4.550 1.430 -6.755 1.00 52.62 218 GLN A CA 1
ATOM 1675 C C . GLN A 1 218 ? -5.049 2.548 -7.671 1.00 52.62 218 GLN A C 1
ATOM 1677 O O . GLN A 1 218 ? -4.323 3.006 -8.554 1.00 52.62 218 GLN A O 1
ATOM 1682 N N . ASP A 1 219 ? -6.303 2.966 -7.486 1.00 53.84 219 ASP A N 1
ATOM 1683 C CA . ASP A 1 219 ? -6.837 4.128 -8.194 1.00 53.84 219 ASP A CA 1
ATOM 1684 C C . ASP A 1 219 ? -6.328 5.409 -7.518 1.00 53.84 219 ASP A C 1
ATOM 1686 O O . ASP A 1 219 ? -6.545 5.632 -6.327 1.00 53.84 219 ASP A O 1
ATOM 1690 N N . LEU A 1 220 ? -5.609 6.232 -8.280 1.00 47.69 220 LEU A N 1
ATOM 1691 C CA . LEU A 1 220 ? -5.057 7.515 -7.842 1.00 47.69 220 LEU A CA 1
ATOM 1692 C C . LEU A 1 220 ? -5.752 8.695 -8.517 1.00 47.69 220 LEU A C 1
ATOM 1694 O O . LEU A 1 220 ? -5.171 9.779 -8.598 1.00 47.69 220 LEU A O 1
ATOM 1698 N N . SER A 1 221 ? -7.003 8.523 -8.952 1.00 44.19 221 SER A N 1
ATOM 1699 C CA . SER A 1 221 ? -7.849 9.565 -9.554 1.00 44.19 221 SER A CA 1
ATOM 1700 C C . SER A 1 221 ? -8.039 10.845 -8.709 1.00 44.19 221 SER A C 1
ATOM 1702 O O . SER A 1 221 ? -8.699 11.778 -9.152 1.00 44.19 221 SER A O 1
ATOM 1704 N N . LEU A 1 222 ? -7.387 10.969 -7.547 1.00 34.59 222 LEU A N 1
ATOM 1705 C CA . LEU A 1 222 ? -7.276 12.202 -6.763 1.00 34.59 222 LEU A CA 1
ATOM 1706 C C . LEU A 1 222 ? -5.992 13.023 -7.019 1.00 34.59 222 LEU A C 1
ATOM 1708 O O . LEU A 1 222 ? -5.845 14.087 -6.421 1.00 34.59 222 LEU A O 1
ATOM 1712 N N . TYR A 1 223 ? -5.063 12.590 -7.885 1.00 32.38 223 TYR A N 1
ATOM 1713 C CA . TYR A 1 223 ? -3.818 13.340 -8.160 1.00 32.38 223 TYR A CA 1
ATOM 1714 C C . TYR A 1 223 ? -3.882 14.277 -9.382 1.00 32.38 223 TYR A C 1
ATOM 1716 O O . TYR A 1 223 ? -2.930 15.013 -9.643 1.00 32.38 223 TYR A O 1
ATOM 1724 N N . GLN A 1 224 ? -4.991 14.314 -10.128 1.00 30.06 224 GLN A N 1
ATOM 1725 C CA . GLN A 1 224 ? -5.163 15.303 -11.196 1.00 30.06 224 GLN A CA 1
ATOM 1726 C C . GLN A 1 224 ? -5.755 16.597 -10.635 1.00 30.06 224 GLN A C 1
ATOM 1728 O O . GLN A 1 224 ? -6.963 16.815 -10.619 1.00 30.06 224 GLN A O 1
ATOM 1733 N N . SER A 1 225 ? -4.873 17.501 -10.213 1.00 31.08 225 SER A N 1
ATOM 1734 C CA . SER A 1 225 ? -5.176 18.929 -10.156 1.00 31.08 225 SER A CA 1
ATOM 1735 C C . SER A 1 225 ? -5.277 19.489 -11.582 1.00 31.08 225 SER A C 1
ATOM 1737 O O . SER A 1 225 ? -4.440 20.294 -11.984 1.00 31.08 225 SER A O 1
ATOM 1739 N N . ASP A 1 226 ? -6.260 19.050 -12.368 1.00 32.12 226 ASP A N 1
ATOM 1740 C CA . ASP A 1 226 ? -6.564 19.672 -13.656 1.00 32.12 226 ASP A CA 1
ATOM 1741 C C . ASP A 1 226 ? -7.784 20.578 -13.504 1.00 32.12 226 ASP A C 1
ATOM 1743 O O . ASP A 1 226 ? -8.941 20.163 -13.535 1.00 32.12 226 ASP A O 1
ATOM 1747 N N . ALA A 1 227 ? -7.500 21.868 -13.336 1.00 30.45 227 ALA A N 1
ATOM 1748 C CA . ALA A 1 227 ? -8.467 22.950 -13.186 1.00 30.45 227 ALA A CA 1
ATOM 1749 C C . ALA A 1 227 ? -9.259 23.263 -14.479 1.00 30.45 227 ALA A C 1
ATOM 1751 O O . ALA A 1 227 ? -9.574 24.425 -14.735 1.00 30.45 227 ALA A O 1
ATOM 1752 N N . SER A 1 228 ? -9.571 22.274 -15.327 1.00 29.27 228 SER A N 1
ATOM 1753 C CA . SER A 1 228 ? -10.280 22.543 -16.590 1.00 29.27 228 SER A CA 1
ATOM 1754 C C . SER A 1 228 ? -11.299 21.509 -17.077 1.00 29.27 228 SER A C 1
ATOM 1756 O O . SER A 1 228 ? -11.933 21.761 -18.101 1.00 29.27 228 SER A O 1
ATOM 1758 N N . MET A 1 229 ? -11.572 20.420 -16.352 1.00 31.58 229 MET A N 1
ATOM 1759 C CA . MET A 1 229 ? -12.670 19.516 -16.718 1.00 31.58 229 MET A CA 1
ATOM 1760 C C . MET A 1 229 ? -13.832 19.612 -15.729 1.00 31.58 229 MET A C 1
ATOM 1762 O O . MET A 1 229 ? -13.823 19.039 -14.646 1.00 31.58 229 MET A O 1
ATOM 1766 N N . ASN A 1 230 ? -14.862 20.353 -16.145 1.00 30.88 230 ASN A N 1
ATOM 1767 C CA . ASN A 1 230 ? -16.221 20.205 -15.636 1.00 30.88 230 ASN A CA 1
ATOM 1768 C C . ASN A 1 230 ? -16.739 18.817 -16.042 1.00 30.88 230 ASN A C 1
ATOM 1770 O O . ASN A 1 230 ? -17.432 18.707 -17.052 1.00 30.88 230 ASN A O 1
ATOM 1774 N N . ASP A 1 231 ? -16.408 17.775 -15.285 1.00 30.48 231 ASP A N 1
ATOM 1775 C CA . ASP A 1 231 ? -17.113 16.498 -15.393 1.00 30.48 231 ASP A CA 1
ATOM 1776 C C . ASP A 1 231 ? -17.579 16.049 -14.000 1.00 30.48 231 ASP A C 1
ATOM 1778 O O . ASP A 1 231 ? -16.756 15.759 -13.126 1.00 30.48 231 ASP A O 1
ATOM 1782 N N . PRO A 1 232 ? -18.894 16.081 -13.721 1.00 30.20 232 PRO A N 1
ATOM 1783 C CA . PRO A 1 232 ? -19.419 15.628 -12.453 1.00 30.20 232 PRO A CA 1
ATOM 1784 C C . PRO A 1 232 ? -19.513 14.100 -12.482 1.00 30.20 232 PRO A C 1
ATOM 1786 O O . PRO A 1 232 ? -20.208 13.536 -13.321 1.00 30.20 232 PRO A O 1
ATOM 1789 N N . LEU A 1 233 ? -18.911 13.465 -11.471 1.00 30.58 233 LEU A N 1
ATOM 1790 C CA . LEU A 1 233 ? -18.974 12.030 -11.161 1.00 30.58 233 LEU A CA 1
ATOM 1791 C C . LEU A 1 233 ? -17.994 11.168 -11.971 1.00 30.58 233 LEU A C 1
ATOM 1793 O O . LEU A 1 233 ? -18.347 10.591 -12.994 1.00 30.58 233 LEU A O 1
ATOM 1797 N N . VAL A 1 234 ? -16.791 10.968 -11.427 1.00 29.03 234 VAL A N 1
ATOM 1798 C CA . VAL A 1 234 ? -16.006 9.764 -11.732 1.00 29.03 234 VAL A CA 1
ATOM 1799 C C . VAL A 1 234 ? -16.461 8.679 -10.748 1.00 29.03 234 VAL A C 1
ATOM 1801 O O . VAL A 1 234 ? -16.218 8.816 -9.548 1.00 29.03 234 VAL A O 1
ATOM 1804 N N . PRO A 1 235 ? -17.177 7.631 -11.194 1.00 28.02 235 PRO A N 1
ATOM 1805 C CA . PRO A 1 235 ? -17.549 6.530 -10.324 1.00 28.02 235 PRO A CA 1
ATOM 1806 C C . PRO A 1 235 ? -16.328 5.646 -10.070 1.00 28.02 235 PRO A C 1
ATOM 1808 O O . PRO A 1 235 ? -15.620 5.277 -11.011 1.00 28.02 235 PRO A O 1
ATOM 1811 N N . VAL A 1 236 ? -16.135 5.245 -8.813 1.00 28.80 236 VAL A N 1
ATOM 1812 C CA . VAL A 1 236 ? -15.223 4.164 -8.427 1.00 28.80 236 VAL A CA 1
ATOM 1813 C C . VAL A 1 236 ? -15.759 2.872 -9.046 1.00 28.80 236 VAL A C 1
ATOM 1815 O O . VAL A 1 236 ? -16.583 2.163 -8.481 1.00 28.80 236 VAL A O 1
ATOM 1818 N N . ARG A 1 237 ? -15.343 2.562 -10.274 1.00 27.39 237 ARG A N 1
ATOM 1819 C CA . ARG A 1 237 ? -15.681 1.286 -10.907 1.00 27.39 237 ARG A CA 1
ATOM 1820 C C . ARG A 1 237 ? -14.644 0.247 -10.505 1.00 27.39 237 ARG A C 1
ATOM 1822 O O . ARG A 1 237 ? -13.622 0.099 -11.169 1.00 27.39 237 ARG A O 1
ATOM 1829 N N . CYS A 1 238 ? -14.948 -0.529 -9.461 1.00 25.41 238 CYS A N 1
ATOM 1830 C CA . CYS A 1 238 ? -14.358 -1.858 -9.277 1.00 25.41 238 CYS A CA 1
ATOM 1831 C C . CYS A 1 238 ? -14.720 -2.705 -10.511 1.00 25.41 238 CYS A C 1
ATOM 1833 O O . CYS A 1 238 ? -15.813 -3.268 -10.588 1.00 25.41 238 CYS A O 1
ATOM 1835 N N . SER A 1 239 ? -13.836 -2.777 -11.505 1.00 26.67 239 SER A N 1
ATOM 1836 C CA . SER A 1 239 ? -14.019 -3.701 -12.621 1.00 26.67 239 SER A CA 1
ATOM 1837 C C . SER A 1 239 ? -13.404 -5.051 -12.273 1.00 26.67 239 SER A C 1
ATOM 1839 O O . SER A 1 239 ? -12.200 -5.163 -12.058 1.00 26.67 239 SER A O 1
ATOM 1841 N N . LEU A 1 240 ? -14.256 -6.073 -12.247 1.00 26.77 240 LEU A N 1
ATOM 1842 C CA . LEU A 1 240 ? -13.893 -7.482 -12.134 1.00 26.77 240 LEU A CA 1
ATOM 1843 C C . LEU A 1 240 ? -13.593 -8.079 -13.510 1.00 26.77 240 LEU A C 1
ATOM 1845 O O . LEU A 1 240 ? -14.268 -7.757 -14.491 1.00 26.77 240 LEU A O 1
ATOM 1849 N N . SER A 1 241 ? -12.686 -9.053 -13.526 1.00 29.44 241 SER A N 1
ATOM 1850 C CA . SER A 1 241 ? -12.884 -10.312 -14.253 1.00 29.44 241 SER A CA 1
ATOM 1851 C C . SER A 1 241 ? -12.199 -11.441 -13.504 1.00 29.44 241 SER A C 1
ATOM 1853 O O . SER A 1 241 ? -10.961 -11.320 -13.356 1.00 29.44 241 SER A O 1
#

Foldseek 3Di:
DDDDDDDDPPPPPDDDLPQLVCQVVCVVCVVVVAAFEAEDDDDPVCPPPPPVCQVDLCNLLVVLVCCCPAAQPLDQHSNGSHRGQEYEYEQDQADPNHDVVSNVVNNVPDPDPHHYDYHYDHDDDPPPARLAADVPDNPSVLVVLVVVCVVCVVAADADEEELDPVDTRHADPCCCVPPNCVRSVVRPRYAYEYEDDPVSCVVSVVVCVVVVHDYYYDYPVVPDPPPPDPDPDDDPDPDDD

pLDDT: mean 72.68, std 22.12, range [25.14, 96.0]

Radius of gyration: 20.99 Å; Cα contacts (8 Å, |Δi|>4): 284; chains: 1; bounding box: 52×53×62 Å

Sequence (241 aa):
MAKPQGSTWEAIVGAGNLCSILESEITYCQTQKVKVFLSLGIDRTLSTTNSNLTASPDAAENLANYLLENFLSGKSGPLGNVSLDGIDFPAVSDGENLHWDEVVTAINASTTARKIYLSAAPICFFYQNPCIYTPGNPSNLFNEWNIWTKNVPNSLIFLGVVATKEIAGYIDYFELIDDVLPIVRQSSNYDMMFKDSVDVCVKVMTALHRMGYTVCVQDLSLYQSDASMNDPLVPVRCSLS

Nearest PDB structures (foldseek):
  4b15-assembly1_A  TM=8.553E-01  e=4.000E-17  Tamarindus indica
  1te1-assembly1_A  TM=7.788E-01  e=1.754E-05  Triticum aestivum
  5w7p-assembly1_A-2  TM=5.453E-01  e=6.615E-01  Penicillium oxalicum
  8eac-assembly1_A  TM=3.242E-01  e=4.172E-01  Thermus thermophilus HB8
  4nna-assembly1_A  TM=3.674E-01  e=3.667E+00  Burkholderia glumae BGR1

Solvent-accessible surface area (backbone atoms only — not comparable to full-atom values): 14730 Å² total; per-residue (Å²): 137,92,86,90,88,80,87,78,79,77,73,78,89,80,75,74,65,80,48,31,68,46,29,62,56,53,52,48,41,46,76,71,72,41,79,47,62,53,68,55,80,81,68,79,85,51,79,83,78,54,66,70,68,29,64,37,85,56,23,21,55,53,51,26,51,49,46,44,52,34,40,49,59,42,38,79,32,74,40,22,62,30,56,45,39,25,44,30,40,56,64,66,80,67,54,91,32,27,42,65,69,53,23,52,50,49,51,70,67,50,85,63,90,65,82,72,46,79,49,70,56,72,70,70,55,74,88,84,58,49,46,52,44,40,89,99,50,50,63,43,25,53,54,45,52,56,49,51,54,66,76,43,64,92,43,80,44,59,53,77,39,47,68,44,86,88,44,92,36,35,62,54,73,64,50,37,61,73,62,44,49,72,56,57,63,72,43,95,36,52,48,42,28,45,38,55,59,71,77,55,38,53,59,54,49,50,54,40,43,77,74,70,49,75,76,46,79,53,86,57,87,83,72,72,86,63,96,78,71,96,68,87,79,84,76,89,72,88,79,83,127

Secondary structure (DSSP, 8-state):
-----------------TTTTHHHHHHHHHHTT---EEEPP--GGGTTT-GGGTSSTTHHHHHHHHHHHHHSSSSEEBTEE---SEEEEES----SS--HHHHHHHHHT---SSPPEEEEEPPP-TTT---S--TT-THHHHHHHHHHHHHSTTS-EEEEEES-TTSTT---HHHIIIIIHHHHTTSTTEEEEEES-HHHHHHHHHHHHHTT---EEE--TT----TT-------------